Protein AF-A0AAE4DCJ9-F1 (afdb_monomer)

Structure (mmCIF, N/CA/C/O backbone):
data_AF-A0AAE4DCJ9-F1
#
_entry.id   AF-A0AAE4DCJ9-F1
#
loop_
_atom_site.group_PDB
_atom_site.id
_atom_site.type_symbol
_atom_site.label_atom_id
_atom_site.label_alt_id
_atom_site.label_comp_id
_atom_site.label_asym_id
_atom_site.label_entity_id
_atom_site.label_seq_id
_atom_site.pdbx_PDB_ins_code
_atom_site.Cartn_x
_atom_site.Cartn_y
_atom_site.Cartn_z
_atom_site.occupancy
_atom_site.B_iso_or_equiv
_atom_site.auth_seq_id
_atom_site.auth_comp_id
_atom_site.auth_asym_id
_atom_site.auth_atom_id
_atom_site.pdbx_PDB_model_num
ATOM 1 N N . MET A 1 1 ? -27.999 -24.198 56.851 1.00 56.06 1 MET A N 1
ATOM 2 C CA . MET A 1 1 ? -28.286 -22.972 56.066 1.00 56.06 1 MET A CA 1
ATOM 3 C C . MET A 1 1 ? -27.021 -22.149 55.787 1.00 56.06 1 MET A C 1
ATOM 5 O O . MET A 1 1 ? -26.749 -21.874 54.627 1.00 56.06 1 MET A O 1
ATOM 9 N N . PHE A 1 2 ? -26.181 -21.871 56.792 1.00 51.97 2 PHE A N 1
ATOM 10 C CA . PHE A 1 2 ? -24.924 -21.107 56.644 1.00 51.97 2 PHE A CA 1
ATOM 11 C C . PHE A 1 2 ? -23.882 -21.679 55.660 1.00 51.97 2 PHE A C 1
ATOM 13 O O . PHE A 1 2 ? -23.220 -20.914 54.963 1.00 51.97 2 PHE A O 1
ATOM 20 N N . LEU A 1 3 ? -23.748 -23.006 55.553 1.00 53.53 3 LEU A N 1
ATOM 21 C CA . LEU A 1 3 ? -22.760 -23.632 54.659 1.00 53.53 3 LEU A CA 1
ATOM 22 C C . LEU A 1 3 ? -23.093 -23.431 53.166 1.00 53.53 3 LEU A C 1
ATOM 24 O O . LEU A 1 3 ? -22.197 -23.227 52.353 1.00 53.53 3 LEU A O 1
ATOM 28 N N . ARG A 1 4 ? -24.388 -23.423 52.814 1.00 53.00 4 ARG A N 1
ATOM 29 C CA . ARG A 1 4 ? -24.852 -23.210 51.431 1.00 53.00 4 ARG A CA 1
ATOM 30 C C . ARG A 1 4 ? -24.633 -21.770 50.968 1.00 53.00 4 ARG A C 1
ATOM 32 O O . ARG A 1 4 ? -24.245 -21.565 49.828 1.00 53.00 4 ARG A O 1
ATOM 39 N N . ILE A 1 5 ? -24.810 -20.796 51.862 1.00 68.06 5 ILE A N 1
ATOM 40 C CA . ILE A 1 5 ? -24.583 -19.374 51.561 1.00 68.06 5 ILE A CA 1
ATOM 41 C C . ILE A 1 5 ? -23.092 -19.109 51.298 1.00 68.06 5 ILE A C 1
ATOM 43 O O . ILE A 1 5 ? -22.759 -18.424 50.336 1.00 68.06 5 ILE A O 1
ATOM 47 N N . LYS A 1 6 ? -22.186 -19.713 52.085 1.00 56.69 6 LYS A N 1
ATOM 48 C CA . LYS A 1 6 ? -20.735 -19.587 51.861 1.00 56.69 6 LYS A CA 1
ATOM 49 C C . LYS A 1 6 ? -20.291 -20.191 50.527 1.00 56.69 6 LYS A C 1
ATOM 51 O O . LYS A 1 6 ? -19.570 -19.530 49.793 1.00 56.69 6 LYS A O 1
ATOM 56 N N . LEU A 1 7 ? -20.766 -21.391 50.184 1.00 58.94 7 LEU A N 1
ATOM 57 C CA . LEU A 1 7 ? -20.439 -22.035 48.904 1.00 58.94 7 LEU A CA 1
ATOM 58 C C . LEU A 1 7 ? -20.948 -21.236 47.696 1.00 58.94 7 LEU A C 1
ATOM 60 O O . LEU A 1 7 ? -20.250 -21.140 46.690 1.00 58.94 7 LEU A O 1
ATOM 64 N N . MET A 1 8 ? -22.129 -20.620 47.805 1.00 62.12 8 MET A N 1
ATOM 65 C CA . MET A 1 8 ? -22.698 -19.810 46.726 1.00 62.12 8 MET A CA 1
ATOM 66 C C . MET A 1 8 ? -21.921 -18.501 46.514 1.00 62.12 8 MET A C 1
ATOM 68 O O . MET A 1 8 ? -21.636 -18.134 45.379 1.00 62.12 8 MET A O 1
ATOM 72 N N . LEU A 1 9 ? -21.499 -17.840 47.598 1.00 55.59 9 LEU A N 1
ATOM 73 C CA . LEU A 1 9 ? -20.637 -16.653 47.533 1.00 55.59 9 LEU A CA 1
ATOM 74 C C . LEU A 1 9 ? -19.251 -16.973 46.959 1.00 55.59 9 LEU A C 1
ATOM 76 O O . LEU A 1 9 ? -18.748 -16.217 46.132 1.00 55.59 9 LEU A O 1
ATOM 80 N N . SER A 1 10 ? -18.654 -18.109 47.329 1.00 59.69 10 SER A N 1
ATOM 81 C CA . SER A 1 10 ? -17.375 -18.554 46.760 1.00 59.69 10 SER A CA 1
ATOM 82 C C . SER A 1 10 ? -17.474 -18.855 45.262 1.00 59.69 10 SER A C 1
ATOM 84 O O . SER A 1 10 ? -16.567 -18.499 44.516 1.00 59.69 10 SER A O 1
ATOM 86 N N . ALA A 1 11 ? -18.581 -19.453 44.808 1.00 58.47 11 ALA A N 1
ATOM 87 C CA . ALA A 1 11 ? -18.817 -19.726 43.392 1.00 58.47 11 ALA A CA 1
ATOM 88 C C . ALA A 1 11 ? -19.006 -18.439 42.571 1.00 58.47 11 ALA A C 1
ATOM 90 O O . ALA A 1 11 ? -18.468 -18.342 41.475 1.00 58.47 11 ALA A O 1
ATOM 91 N N . ILE A 1 12 ? -19.701 -17.433 43.117 1.00 64.25 12 ILE A N 1
ATOM 92 C CA . ILE A 1 12 ? -19.875 -16.120 42.473 1.00 64.25 12 ILE A CA 1
ATOM 93 C C . ILE A 1 12 ? -18.534 -15.383 42.363 1.00 64.25 12 ILE A C 1
ATOM 95 O O . ILE A 1 12 ? -18.230 -14.823 41.314 1.00 64.25 12 ILE A O 1
ATOM 99 N N . VAL A 1 13 ? -17.700 -15.424 43.407 1.00 58.75 13 VAL A N 1
ATOM 100 C CA . VAL A 1 13 ? -16.357 -14.821 43.378 1.00 58.75 13 VAL A CA 1
ATOM 101 C C . VAL A 1 13 ? -15.450 -15.532 42.369 1.00 58.75 13 VAL A C 1
ATOM 103 O O . VAL A 1 13 ? -14.744 -14.859 41.625 1.00 58.75 13 VAL A O 1
ATOM 106 N N . LEU A 1 14 ? -15.505 -16.865 42.273 1.00 52.38 14 LEU A N 1
ATOM 107 C CA . LEU A 1 14 ? -14.769 -17.607 41.243 1.00 52.38 14 LEU A CA 1
ATOM 108 C C . LEU A 1 14 ? -15.252 -17.274 39.826 1.00 52.38 14 LEU A C 1
ATOM 110 O O . LEU A 1 14 ? -14.411 -17.088 38.956 1.00 52.38 14 LEU A O 1
ATOM 114 N N . PHE A 1 15 ? -16.565 -17.128 39.608 1.00 51.25 15 PHE A N 1
ATOM 115 C CA . PHE A 1 15 ? -17.135 -16.748 38.308 1.00 51.25 15 PHE A CA 1
ATOM 116 C C . PHE A 1 15 ? -16.761 -15.315 37.892 1.00 51.25 15 PHE A C 1
ATOM 118 O O . PHE A 1 15 ? -16.465 -15.055 36.726 1.00 51.25 15 PHE A O 1
ATOM 125 N N . LEU A 1 16 ? -16.735 -14.384 38.853 1.00 49.62 16 LEU A N 1
ATOM 126 C CA . LEU A 1 16 ? -16.305 -12.999 38.636 1.00 49.62 16 LEU A CA 1
ATOM 127 C C . LEU A 1 16 ? -14.795 -12.898 38.374 1.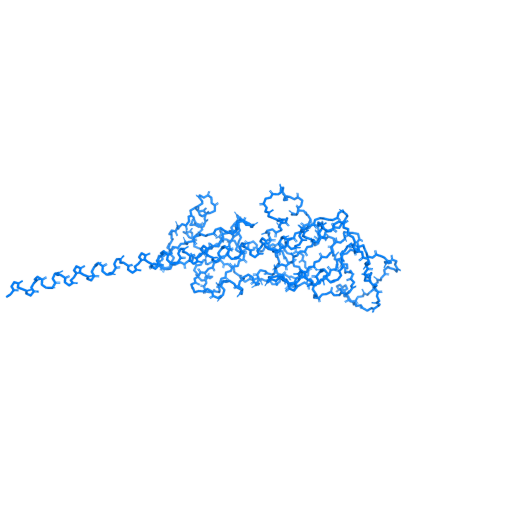00 49.62 16 LEU A C 1
ATOM 129 O O . LEU A 1 16 ? -14.366 -12.052 37.595 1.00 49.62 16 LEU A O 1
ATOM 133 N N . LEU A 1 17 ? -13.988 -13.772 38.982 1.00 46.41 17 LEU A N 1
ATOM 134 C CA . LEU A 1 17 ? -12.544 -13.828 38.742 1.00 46.41 17 LEU A CA 1
ATOM 135 C C . LEU A 1 17 ? -12.198 -14.522 37.417 1.00 46.41 17 LEU A C 1
ATOM 137 O O . LEU A 1 17 ? -11.278 -14.074 36.739 1.00 46.41 17 LEU A O 1
ATOM 141 N N . SER A 1 18 ? -12.946 -15.547 36.993 1.00 46.53 18 SER A N 1
ATOM 142 C CA . SER A 1 18 ? -12.744 -16.190 35.686 1.00 46.53 18 SER A CA 1
ATOM 143 C C . SER A 1 18 ? -13.170 -15.300 34.513 1.00 46.53 18 SER A C 1
ATOM 145 O O . SER A 1 18 ? -12.492 -15.291 33.490 1.00 46.53 18 SER A O 1
ATOM 147 N N . GLY A 1 19 ? -14.214 -14.475 34.677 1.00 39.53 19 GLY A N 1
ATOM 148 C CA . GLY A 1 19 ? -14.641 -13.511 33.651 1.00 39.53 19 GLY A CA 1
ATOM 149 C C . GLY A 1 19 ? -13.663 -12.346 33.414 1.00 39.53 19 GLY A C 1
ATOM 150 O O . GLY A 1 19 ? -13.691 -11.725 32.355 1.00 39.53 19 GLY A O 1
ATOM 151 N N . CYS A 1 20 ? -12.765 -12.059 34.364 1.00 42.16 20 CYS A N 1
ATOM 152 C CA . CYS A 1 20 ? -11.765 -10.988 34.246 1.00 42.16 20 CYS A CA 1
ATOM 153 C C . CYS A 1 20 ? -10.442 -11.426 33.587 1.00 42.16 20 CYS A C 1
ATOM 155 O O . CYS A 1 20 ? -9.674 -10.572 33.143 1.00 42.16 20 CYS A O 1
ATOM 157 N N . VAL A 1 21 ? -10.159 -12.732 33.512 1.00 40.34 21 VAL A N 1
ATOM 158 C CA . VAL A 1 21 ? -8.885 -13.264 32.980 1.00 40.34 21 VAL A CA 1
ATOM 159 C C . VAL A 1 21 ? -8.970 -13.586 31.478 1.00 40.34 21 VAL A C 1
ATOM 161 O O . VAL A 1 21 ? -7.977 -13.475 30.755 1.00 40.34 21 VAL A O 1
ATOM 164 N N . GLU A 1 22 ? -10.159 -13.911 30.962 1.00 36.78 22 GLU A N 1
ATOM 165 C CA . GLU A 1 22 ? -10.351 -14.159 29.524 1.00 36.78 22 GLU A CA 1
ATOM 166 C C . GLU A 1 22 ? -10.276 -12.874 28.685 1.00 36.78 22 GLU A C 1
ATOM 168 O O . GLU A 1 22 ? -9.718 -12.886 27.588 1.00 36.78 22 GLU A O 1
ATOM 173 N N . SER A 1 23 ? -10.748 -11.731 29.192 1.00 45.00 23 SER A N 1
ATOM 174 C CA . SER A 1 23 ? -10.737 -10.484 28.413 1.00 45.00 23 SER A CA 1
ATOM 175 C C . SER A 1 23 ? -9.321 -9.940 28.206 1.00 45.00 23 SER A C 1
ATOM 177 O O . SER A 1 23 ? -8.943 -9.590 27.090 1.00 45.00 23 SER A O 1
ATOM 179 N N . THR A 1 24 ? -8.493 -9.930 29.250 1.00 46.00 24 THR A N 1
ATOM 180 C CA . THR A 1 24 ? -7.117 -9.410 29.191 1.00 46.00 24 THR A CA 1
ATOM 181 C C . THR A 1 24 ? -6.222 -10.233 28.266 1.00 46.00 24 THR A C 1
ATOM 183 O O . THR A 1 24 ? -5.514 -9.654 27.443 1.00 46.00 24 THR A O 1
ATOM 186 N N . SER A 1 25 ? -6.313 -11.565 28.319 1.00 52.00 25 SER A N 1
ATOM 187 C CA . SER A 1 25 ? -5.539 -12.451 27.436 1.00 52.00 25 SER A CA 1
ATOM 188 C C . SER A 1 25 ? -5.958 -12.336 25.965 1.00 52.00 25 SER A C 1
ATOM 190 O O . SER A 1 25 ? -5.099 -12.288 25.081 1.00 52.00 25 SER A O 1
ATOM 192 N N . THR A 1 26 ? -7.259 -12.197 25.690 1.00 58.81 26 THR A N 1
ATOM 193 C CA . THR A 1 26 ? -7.769 -12.019 24.321 1.00 58.81 26 THR A CA 1
ATOM 194 C C . THR A 1 26 ? -7.330 -10.671 23.738 1.00 58.81 26 THR A C 1
ATOM 196 O O . THR A 1 26 ? -6.781 -10.631 22.638 1.00 58.81 26 THR A O 1
ATOM 199 N N . PHE A 1 27 ? -7.429 -9.575 24.497 1.00 57.19 27 PHE A N 1
ATOM 200 C CA . PHE A 1 27 ? -6.992 -8.248 24.038 1.00 57.19 27 PHE A CA 1
ATOM 201 C C . PHE A 1 27 ? -5.474 -8.127 23.835 1.00 57.19 27 PHE A C 1
ATOM 203 O O . PHE A 1 27 ? -5.016 -7.429 22.918 1.00 57.19 27 PHE A O 1
ATOM 210 N N . GLU A 1 28 ? -4.670 -8.777 24.680 1.00 63.19 28 GLU A N 1
ATOM 211 C CA . GLU A 1 28 ? -3.222 -8.869 24.470 1.00 63.19 28 GLU A CA 1
ATOM 212 C C . GLU A 1 28 ? -2.900 -9.665 23.205 1.00 63.19 28 GLU A C 1
ATOM 214 O O . GLU A 1 28 ? -2.050 -9.238 22.417 1.00 63.19 28 GLU A O 1
ATOM 219 N N . SER A 1 29 ? -3.632 -10.755 22.958 1.00 70.06 29 SER A N 1
ATOM 220 C CA . SER A 1 29 ? -3.482 -11.558 21.744 1.00 70.06 29 SER A CA 1
ATOM 221 C C . SER A 1 29 ? -3.835 -10.769 20.475 1.00 70.06 29 SER A C 1
ATOM 223 O O . SER A 1 29 ? -3.067 -10.793 19.516 1.00 70.06 29 SER A O 1
ATOM 225 N N . GLU A 1 30 ? -4.908 -9.971 20.485 1.00 72.56 30 GLU A N 1
ATOM 226 C CA . GLU A 1 30 ? -5.308 -9.119 19.355 1.00 72.56 30 GLU A CA 1
ATOM 227 C C . GLU A 1 30 ? -4.301 -7.992 19.104 1.00 72.56 30 GLU A C 1
ATOM 229 O O . GLU A 1 30 ? -3.882 -7.746 17.970 1.00 72.56 30 GLU A O 1
ATOM 234 N N . THR A 1 31 ? -3.833 -7.348 20.180 1.00 77.19 31 THR A N 1
ATOM 235 C CA . THR A 1 31 ? -2.780 -6.326 20.099 1.00 77.19 31 THR A CA 1
ATOM 236 C C . THR A 1 31 ? -1.472 -6.922 19.559 1.00 77.19 31 THR A C 1
ATOM 238 O O . THR A 1 31 ? -0.725 -6.240 18.854 1.00 77.19 31 THR A O 1
ATOM 241 N N . SER A 1 32 ? -1.173 -8.181 19.883 1.00 82.06 32 SER A N 1
ATOM 242 C CA . SER A 1 32 ? -0.027 -8.912 19.337 1.00 82.06 32 SER A CA 1
ATOM 243 C C . SER A 1 32 ? -0.223 -9.239 17.852 1.00 82.06 32 SER A C 1
ATOM 245 O O . SER A 1 32 ? 0.665 -8.974 17.041 1.00 82.06 32 SER A O 1
ATOM 247 N N . ALA A 1 33 ? -1.413 -9.708 17.469 1.00 88.19 33 ALA A N 1
ATOM 248 C CA . ALA A 1 33 ? -1.740 -10.105 16.102 1.00 88.19 33 ALA A CA 1
ATOM 249 C C . ALA A 1 33 ? -1.640 -8.941 15.103 1.00 88.19 33 ALA A C 1
ATOM 251 O O . ALA A 1 33 ? -1.017 -9.086 14.049 1.00 88.19 33 ALA A O 1
ATOM 252 N N . ILE A 1 34 ? -2.183 -7.761 15.435 1.00 94.00 34 ILE A N 1
ATOM 253 C CA . ILE A 1 34 ? -2.077 -6.591 14.547 1.00 94.00 34 ILE A CA 1
ATOM 254 C C . ILE A 1 34 ? -0.623 -6.122 14.393 1.00 94.00 34 ILE A C 1
ATOM 256 O O . ILE A 1 34 ? -0.194 -5.790 13.287 1.00 94.00 34 ILE A O 1
ATOM 260 N N . LYS A 1 35 ? 0.170 -6.147 15.473 1.00 93.31 35 LYS A N 1
ATOM 261 C CA . LYS A 1 35 ? 1.598 -5.796 15.420 1.00 93.31 35 LYS A CA 1
ATOM 262 C C . LYS A 1 35 ? 2.382 -6.779 14.561 1.00 93.31 35 LYS A C 1
ATOM 264 O O . LYS A 1 35 ? 3.227 -6.347 13.781 1.00 93.31 35 LYS A O 1
ATOM 269 N N . GLN A 1 36 ? 2.099 -8.074 14.687 1.00 93.88 36 GLN A N 1
ATOM 270 C CA . GLN A 1 36 ? 2.718 -9.101 13.860 1.00 93.88 36 GLN A CA 1
ATOM 271 C C . GLN A 1 36 ? 2.376 -8.891 12.381 1.00 93.88 36 GLN A C 1
ATOM 273 O O . GLN A 1 36 ? 3.277 -8.877 11.548 1.00 93.88 36 GLN A O 1
ATOM 278 N N . MET A 1 37 ? 1.106 -8.642 12.051 1.00 95.25 37 MET A N 1
ATOM 279 C CA . MET A 1 37 ? 0.699 -8.381 10.670 1.00 95.25 37 MET A CA 1
ATOM 280 C C . MET A 1 37 ? 1.369 -7.120 10.104 1.00 95.25 37 MET A C 1
ATOM 282 O O . MET A 1 37 ? 1.903 -7.155 8.996 1.00 95.25 37 MET A O 1
ATOM 286 N N . ALA A 1 38 ? 1.402 -6.021 10.865 1.00 96.00 38 ALA A N 1
ATOM 287 C CA . ALA A 1 38 ? 2.102 -4.802 10.457 1.00 96.00 38 ALA A CA 1
ATOM 288 C C . ALA A 1 38 ? 3.601 -5.059 10.235 1.00 96.00 38 ALA A C 1
ATOM 290 O O . ALA A 1 38 ? 4.162 -4.597 9.241 1.00 96.00 38 ALA A O 1
ATOM 291 N N . TYR A 1 39 ? 4.235 -5.843 11.114 1.00 95.00 39 TYR A N 1
ATOM 292 C CA . TYR A 1 39 ? 5.627 -6.258 10.966 1.00 95.00 39 TYR A CA 1
ATOM 293 C C . TYR A 1 39 ? 5.852 -7.089 9.699 1.00 95.00 39 TYR A C 1
ATOM 295 O O . TYR A 1 39 ? 6.798 -6.818 8.967 1.00 95.00 39 TYR A O 1
ATOM 303 N N . GLU A 1 40 ? 4.995 -8.068 9.407 1.00 94.62 40 GLU A N 1
ATOM 304 C CA . GLU A 1 40 ? 5.112 -8.921 8.220 1.00 94.62 40 GLU A CA 1
ATOM 305 C C . GLU A 1 40 ? 4.961 -8.121 6.921 1.00 94.62 40 GLU A C 1
ATOM 307 O O . GLU A 1 40 ? 5.775 -8.277 6.004 1.00 94.62 40 GLU A O 1
ATOM 312 N N . ILE 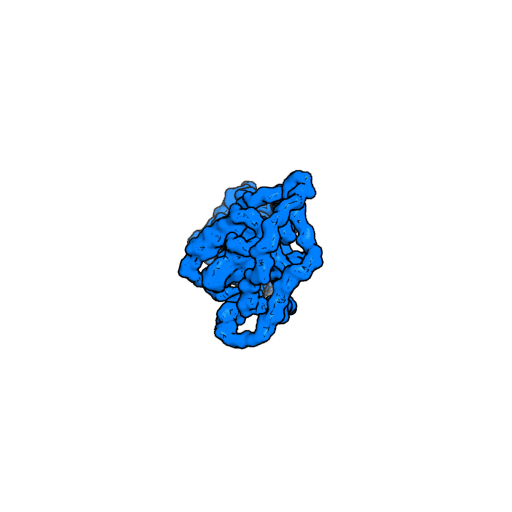A 1 41 ? 3.967 -7.226 6.863 1.00 94.75 41 ILE A N 1
ATOM 313 C CA . ILE A 1 41 ? 3.763 -6.308 5.735 1.00 94.75 41 ILE A CA 1
ATOM 314 C C . ILE A 1 41 ? 4.994 -5.413 5.564 1.00 94.75 41 ILE A C 1
ATOM 316 O O . ILE A 1 41 ? 5.555 -5.325 4.470 1.00 94.75 41 ILE A O 1
ATOM 320 N N . ASN A 1 42 ? 5.447 -4.786 6.653 1.00 94.50 42 ASN A N 1
ATOM 321 C CA . ASN A 1 42 ? 6.619 -3.920 6.653 1.00 94.50 42 ASN A CA 1
ATOM 322 C C . ASN A 1 42 ? 7.878 -4.661 6.193 1.00 94.50 42 ASN A C 1
ATOM 324 O O . ASN A 1 42 ? 8.620 -4.173 5.344 1.00 94.50 42 ASN A O 1
ATOM 328 N N . TYR A 1 43 ? 8.098 -5.865 6.721 1.00 93.44 43 TYR A N 1
ATOM 329 C CA . TYR A 1 43 ? 9.212 -6.716 6.342 1.00 93.44 43 TYR A CA 1
ATOM 330 C C . TYR A 1 43 ? 9.178 -7.019 4.845 1.00 93.44 43 TYR A C 1
ATOM 332 O O . TYR A 1 43 ? 10.217 -6.905 4.202 1.00 93.44 43 TYR A O 1
ATOM 340 N N . GLN A 1 44 ? 8.014 -7.341 4.261 1.00 93.06 44 GLN A N 1
ATOM 341 C CA . GLN A 1 44 ? 7.945 -7.540 2.813 1.00 93.06 44 GLN A CA 1
ATOM 342 C C . GLN A 1 44 ? 8.326 -6.278 2.044 1.00 93.06 44 GLN A C 1
ATOM 344 O O . GLN A 1 44 ? 9.167 -6.384 1.159 1.00 93.06 44 GLN A O 1
ATOM 349 N N . PHE A 1 45 ? 7.805 -5.098 2.395 1.00 93.12 45 PHE A N 1
ATOM 350 C CA . PHE A 1 45 ? 8.205 -3.862 1.712 1.00 93.12 45 PHE A CA 1
ATOM 351 C C . PHE A 1 45 ? 9.718 -3.616 1.803 1.00 93.12 45 PHE A C 1
ATOM 353 O O . PHE A 1 45 ? 10.355 -3.376 0.781 1.00 93.12 45 PHE A O 1
ATOM 360 N N . VAL A 1 46 ? 10.325 -3.791 2.981 1.00 91.50 46 VAL A N 1
ATOM 361 C CA . VAL A 1 46 ? 11.787 -3.690 3.151 1.00 91.50 46 VAL A CA 1
ATOM 362 C C . VAL A 1 46 ? 12.541 -4.711 2.287 1.00 91.50 46 VAL A C 1
ATOM 364 O O . VAL A 1 46 ? 13.623 -4.423 1.780 1.00 91.50 46 VAL A O 1
ATOM 367 N N . GLN A 1 47 ? 12.014 -5.926 2.117 1.00 91.44 47 GLN A N 1
ATOM 368 C CA . GLN A 1 47 ? 12.638 -6.917 1.238 1.00 91.44 47 GLN A CA 1
ATOM 369 C C . GLN A 1 47 ? 12.494 -6.544 -0.242 1.00 91.44 47 GLN A C 1
ATOM 371 O O . GLN A 1 47 ? 13.464 -6.680 -0.984 1.00 91.44 47 GLN A O 1
ATOM 376 N N . GLU A 1 48 ? 11.328 -6.059 -0.679 1.00 90.50 48 GLU A N 1
ATOM 377 C CA . GLU A 1 48 ? 11.117 -5.633 -2.068 1.00 90.50 48 GLU A CA 1
ATOM 378 C C . GLU A 1 48 ? 12.014 -4.441 -2.440 1.00 90.50 48 GLU A C 1
ATOM 380 O O . GLU A 1 48 ? 12.656 -4.459 -3.491 1.00 90.50 48 GLU A O 1
ATOM 385 N N . SER A 1 49 ? 12.145 -3.443 -1.560 1.00 89.25 49 SER A N 1
ATOM 386 C CA . SER A 1 49 ? 13.020 -2.287 -1.797 1.00 89.25 49 SER A CA 1
ATOM 387 C C . SER A 1 49 ? 14.500 -2.682 -1.858 1.00 89.25 49 SER A C 1
ATOM 389 O O . SER A 1 49 ? 15.214 -2.257 -2.766 1.00 89.25 49 SER A O 1
ATOM 391 N N . LYS A 1 50 ? 14.971 -3.537 -0.936 1.00 88.62 50 LYS A N 1
ATOM 392 C CA . LYS A 1 50 ? 16.353 -4.048 -0.926 1.00 88.62 50 LYS A CA 1
ATOM 393 C C . LYS A 1 50 ? 16.668 -4.862 -2.173 1.00 88.62 50 LYS A C 1
ATOM 395 O O . LYS A 1 50 ? 17.744 -4.717 -2.746 1.00 88.62 50 LYS A O 1
ATOM 400 N N . ARG A 1 51 ? 15.728 -5.706 -2.606 1.00 86.06 51 ARG A N 1
ATOM 401 C CA . ARG A 1 51 ? 15.838 -6.470 -3.854 1.00 86.06 51 ARG A CA 1
ATOM 402 C C . ARG A 1 51 ? 15.982 -5.545 -5.056 1.00 86.06 51 ARG A C 1
ATOM 404 O O . ARG A 1 51 ? 16.888 -5.757 -5.856 1.00 86.06 51 ARG A O 1
ATOM 411 N N . LEU A 1 52 ? 15.150 -4.508 -5.145 1.00 85.50 52 LEU A N 1
ATOM 412 C CA . LEU A 1 52 ? 15.232 -3.529 -6.225 1.00 85.50 52 LEU A CA 1
ATOM 413 C C . LEU A 1 52 ? 16.572 -2.774 -6.215 1.00 85.50 52 LEU A C 1
ATOM 415 O O . LEU A 1 52 ? 17.221 -2.694 -7.250 1.00 85.50 52 LEU A O 1
ATOM 419 N N . LYS A 1 53 ? 17.030 -2.295 -5.050 1.00 83.19 53 LYS A N 1
ATOM 420 C CA . LYS A 1 53 ? 18.338 -1.624 -4.904 1.00 83.19 53 LYS A CA 1
ATOM 421 C C . LYS A 1 53 ? 19.522 -2.511 -5.286 1.00 83.19 53 LYS A C 1
ATOM 423 O O . LYS A 1 53 ? 20.471 -2.047 -5.902 1.00 83.19 53 LYS A O 1
ATOM 428 N N . SER A 1 54 ? 19.444 -3.812 -5.013 1.00 81.12 54 SER A N 1
ATOM 429 C CA . SER A 1 54 ? 20.521 -4.737 -5.387 1.00 81.12 54 SER A CA 1
ATOM 430 C C . SER A 1 54 ? 20.762 -4.846 -6.901 1.00 81.12 54 SER A C 1
ATOM 432 O O . SER A 1 54 ? 21.803 -5.361 -7.304 1.00 81.12 54 SER A O 1
ATOM 434 N N . LEU A 1 55 ? 19.824 -4.370 -7.735 1.00 74.06 55 LEU A N 1
ATOM 435 C CA . LEU A 1 55 ? 20.005 -4.274 -9.186 1.00 74.06 55 LEU A CA 1
ATOM 436 C C . LEU A 1 55 ? 20.897 -3.097 -9.599 1.00 74.06 55 LEU A C 1
ATOM 438 O O . LEU A 1 55 ? 21.499 -3.156 -10.664 1.00 74.06 55 LEU A O 1
ATOM 442 N N . THR A 1 56 ? 21.001 -2.050 -8.777 1.00 70.56 56 THR A N 1
ATOM 443 C CA . THR A 1 56 ? 21.847 -0.882 -9.063 1.00 70.56 56 THR A CA 1
ATOM 444 C C . THR A 1 56 ? 23.222 -0.976 -8.417 1.00 70.56 56 THR A C 1
ATOM 446 O O . THR A 1 56 ? 24.187 -0.474 -8.977 1.00 70.56 56 THR A O 1
ATOM 449 N N . ASP A 1 57 ? 23.335 -1.669 -7.281 1.00 61.81 57 ASP A N 1
ATOM 450 C CA . ASP A 1 57 ? 24.589 -1.767 -6.514 1.00 61.81 57 ASP A CA 1
ATOM 451 C C . ASP A 1 57 ? 25.617 -2.740 -7.135 1.00 61.81 57 ASP A C 1
ATOM 453 O O . ASP A 1 57 ? 26.780 -2.785 -6.731 1.00 61.81 57 ASP A O 1
ATOM 457 N N . LYS A 1 58 ? 25.217 -3.547 -8.127 1.00 56.88 58 LYS A N 1
ATOM 458 C CA . LYS A 1 58 ? 26.117 -4.452 -8.858 1.00 56.88 58 LYS A CA 1
ATOM 459 C C . LYS A 1 58 ? 26.827 -3.713 -9.992 1.00 56.88 58 LYS A C 1
ATOM 461 O O . LYS A 1 58 ? 26.541 -3.905 -11.166 1.00 56.88 58 LYS A O 1
ATOM 466 N N . GLU A 1 59 ? 27.806 -2.899 -9.627 1.00 45.44 59 GLU A N 1
ATOM 467 C CA . GLU A 1 59 ? 28.576 -2.042 -10.539 1.00 45.44 59 GLU A CA 1
ATOM 468 C C . GLU A 1 59 ? 29.521 -2.769 -11.520 1.00 45.44 59 GLU A C 1
ATOM 470 O O . GLU A 1 59 ? 30.307 -2.120 -12.203 1.00 45.44 59 GLU A O 1
ATOM 475 N N . ASN A 1 60 ? 29.509 -4.101 -11.633 1.00 45.06 60 ASN A N 1
ATOM 476 C CA . ASN A 1 60 ? 30.474 -4.782 -12.497 1.00 45.06 60 ASN A CA 1
ATOM 477 C C . ASN A 1 60 ? 30.032 -6.174 -12.973 1.00 45.06 60 ASN A C 1
ATOM 479 O O . ASN A 1 60 ? 29.769 -7.050 -12.151 1.00 45.06 60 ASN A O 1
ATOM 483 N N . ARG A 1 61 ? 30.180 -6.382 -14.297 1.00 46.66 61 ARG A N 1
ATOM 484 C CA . ARG A 1 61 ? 30.166 -7.648 -15.077 1.00 46.66 61 ARG A CA 1
ATOM 485 C C . ARG A 1 61 ? 28.784 -8.158 -15.489 1.00 46.66 61 ARG A C 1
ATOM 487 O O . ARG A 1 61 ? 27.832 -8.050 -14.742 1.00 46.66 61 ARG A O 1
ATOM 494 N N . SER A 1 62 ? 28.599 -8.838 -16.615 1.00 40.72 62 SER A N 1
ATOM 495 C CA . SER A 1 62 ? 29.371 -9.125 -17.836 1.00 40.72 62 SER A CA 1
ATOM 496 C C . SER A 1 62 ? 28.395 -9.858 -18.769 1.00 40.72 62 SER A C 1
ATOM 498 O O . SER A 1 62 ? 27.457 -10.488 -18.284 1.00 40.72 62 SER A O 1
ATOM 500 N N . SER A 1 63 ? 28.630 -9.798 -20.084 1.00 42.03 63 SER A N 1
ATOM 501 C CA . SER A 1 63 ? 27.823 -10.444 -21.136 1.00 42.03 63 SER A CA 1
ATOM 502 C C . SER A 1 63 ? 26.330 -10.109 -21.064 1.00 42.03 63 SER A C 1
ATOM 504 O O . SER A 1 63 ? 25.490 -10.962 -20.780 1.00 42.03 63 SER A O 1
ATOM 506 N N . VAL A 1 64 ? 26.010 -8.844 -21.341 1.00 41.06 64 VAL A N 1
ATOM 507 C CA . VAL A 1 64 ? 24.636 -8.389 -21.571 1.00 41.06 64 VAL A CA 1
ATOM 508 C C . VAL A 1 64 ? 24.071 -9.212 -22.729 1.00 41.06 64 VAL A C 1
ATOM 510 O O . VAL A 1 64 ? 24.463 -9.018 -23.881 1.00 41.06 64 VAL A O 1
ATOM 513 N N . ARG A 1 65 ? 23.145 -10.138 -22.446 1.00 36.91 65 ARG A N 1
ATOM 514 C CA . ARG A 1 65 ? 22.159 -10.512 -23.461 1.00 36.91 65 ARG A CA 1
ATOM 515 C C . ARG A 1 65 ? 21.415 -9.225 -23.776 1.00 36.91 65 ARG A C 1
ATOM 517 O O . ARG A 1 65 ? 20.615 -8.755 -22.972 1.00 36.91 65 ARG A O 1
ATOM 524 N N . LYS A 1 66 ? 21.762 -8.614 -24.907 1.00 39.88 66 LYS A N 1
ATOM 525 C CA . LYS A 1 66 ? 20.966 -7.536 -25.475 1.00 39.88 66 LYS A CA 1
ATOM 526 C C . LYS A 1 66 ? 19.592 -8.142 -25.739 1.00 39.88 66 LYS A C 1
ATOM 528 O O . LYS A 1 66 ? 19.497 -9.185 -26.385 1.00 39.88 66 LYS A O 1
ATOM 533 N N . TYR A 1 67 ? 18.549 -7.527 -25.203 1.00 39.38 67 TYR A N 1
ATOM 534 C CA . TYR A 1 67 ? 17.216 -7.782 -25.714 1.00 39.38 67 TYR A CA 1
ATOM 535 C C . TYR A 1 67 ? 17.180 -7.155 -27.095 1.00 39.38 67 TYR A C 1
ATOM 537 O O . TYR A 1 67 ? 17.194 -5.931 -27.237 1.00 39.38 67 TYR A O 1
ATOM 545 N N . PHE A 1 68 ? 17.266 -8.006 -28.107 1.00 34.78 68 PHE A N 1
ATOM 546 C CA . PHE A 1 68 ? 17.030 -7.594 -29.472 1.00 34.78 68 PHE A CA 1
ATOM 547 C C . PHE A 1 68 ? 15.526 -7.399 -29.609 1.00 34.78 68 PHE A C 1
ATOM 549 O O . PHE A 1 68 ? 14.738 -8.256 -29.203 1.00 34.78 68 PHE A O 1
ATOM 556 N N . VAL A 1 69 ? 15.140 -6.236 -30.127 1.00 34.12 69 VAL A N 1
ATOM 557 C CA . VAL A 1 69 ? 13.781 -6.009 -30.609 1.00 34.12 69 VAL A CA 1
ATOM 558 C C . VAL A 1 69 ? 13.669 -6.812 -31.899 1.00 34.12 69 VAL A C 1
ATOM 560 O O . VAL A 1 69 ? 13.812 -6.265 -32.985 1.00 34.12 69 VAL A O 1
ATOM 563 N N . ASP A 1 70 ? 13.519 -8.126 -31.764 1.00 32.75 70 ASP A N 1
ATOM 564 C CA . ASP A 1 70 ? 13.038 -8.942 -32.863 1.00 32.75 70 ASP A CA 1
ATOM 565 C C . ASP A 1 70 ? 11.524 -8.772 -32.916 1.00 32.75 70 ASP A C 1
ATOM 567 O O . ASP A 1 70 ? 10.827 -8.788 -31.896 1.00 32.75 70 ASP A O 1
ATOM 571 N N . ASP A 1 71 ? 11.079 -8.492 -34.133 1.00 33.19 71 ASP A N 1
ATOM 572 C CA . ASP A 1 71 ? 9.761 -8.023 -34.503 1.00 33.19 71 ASP A CA 1
ATOM 573 C C . ASP A 1 71 ? 8.609 -8.763 -33.817 1.00 33.19 71 ASP A C 1
ATOM 575 O O . ASP A 1 71 ? 8.644 -9.974 -33.607 1.00 33.19 71 ASP A O 1
ATOM 579 N N . VAL A 1 72 ? 7.533 -7.989 -33.628 1.00 29.20 72 VAL A N 1
ATOM 580 C CA . VAL A 1 72 ? 6.197 -8.339 -33.118 1.00 29.20 72 VAL A CA 1
ATOM 581 C C . VAL A 1 72 ? 6.027 -7.957 -31.647 1.00 29.20 72 VAL A C 1
ATOM 583 O O . VAL A 1 72 ? 6.493 -8.650 -30.762 1.00 29.20 72 VAL A O 1
ATOM 586 N N . PHE A 1 73 ? 5.352 -6.829 -31.387 1.00 31.98 73 PHE A N 1
ATOM 587 C CA . PHE A 1 73 ? 4.108 -6.751 -30.599 1.00 31.98 73 PHE A CA 1
ATOM 588 C C . PHE A 1 73 ? 3.585 -5.299 -30.542 1.00 31.98 73 PHE A C 1
ATOM 590 O O . PHE A 1 73 ? 4.325 -4.335 -30.355 1.00 31.98 73 PHE A O 1
ATOM 597 N N . SER A 1 74 ? 2.276 -5.172 -30.751 1.00 27.97 74 SER A N 1
ATOM 598 C CA . SER A 1 74 ? 1.484 -3.954 -30.974 1.00 27.97 74 SER A CA 1
ATOM 599 C C . SER A 1 74 ? 0.904 -3.389 -29.676 1.00 27.97 74 SER A C 1
ATOM 601 O O . SER A 1 74 ? 0.564 -4.199 -28.830 1.00 27.97 74 SER A O 1
ATOM 603 N N . TYR A 1 75 ? 0.648 -2.070 -29.580 1.00 36.69 75 TYR A N 1
ATOM 604 C CA . TYR A 1 75 ? -0.598 -1.536 -28.988 1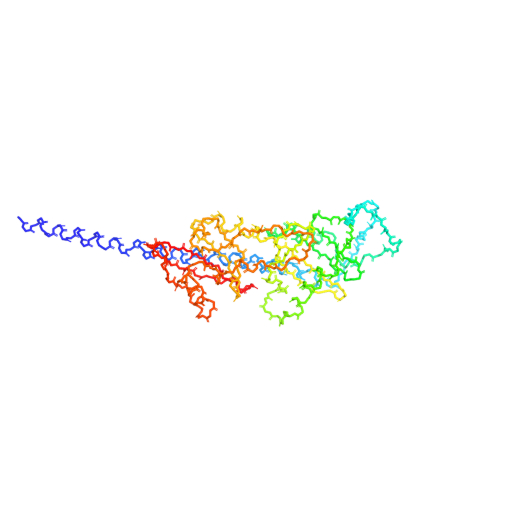.00 36.69 75 TYR A CA 1
ATOM 605 C C . TYR A 1 75 ? -1.008 -0.190 -29.613 1.00 36.69 75 TYR A C 1
ATOM 607 O O . TYR A 1 75 ? -0.177 0.627 -30.009 1.00 36.69 75 TYR A O 1
ATOM 615 N N . PHE A 1 76 ? -2.326 -0.045 -29.748 1.00 29.67 76 PHE A N 1
ATOM 616 C CA . PHE A 1 76 ? -3.076 0.909 -30.564 1.00 29.67 76 PHE A CA 1
ATOM 617 C C . PHE A 1 76 ? -3.089 2.340 -30.006 1.00 29.67 76 PHE A C 1
ATOM 619 O O . PHE A 1 76 ? -3.039 2.543 -28.794 1.00 29.67 76 PHE A O 1
ATOM 626 N N . ASN A 1 77 ? -3.249 3.333 -30.890 1.00 34.53 77 ASN A N 1
ATOM 627 C CA . ASN A 1 77 ? -3.725 4.658 -30.481 1.00 34.53 77 ASN A CA 1
ATOM 628 C C . ASN A 1 77 ? -5.263 4.649 -30.305 1.00 34.53 77 ASN A C 1
ATOM 630 O O . ASN A 1 77 ? -5.930 3.694 -30.703 1.00 34.53 77 ASN A O 1
ATOM 634 N N . LEU A 1 78 ? -5.840 5.723 -29.750 1.00 34.66 78 LEU A N 1
ATOM 635 C CA . LEU A 1 78 ? -7.290 5.868 -29.502 1.00 34.66 78 LEU A CA 1
ATOM 636 C C . LEU A 1 78 ? -8.190 5.742 -30.759 1.00 34.66 78 LEU A C 1
ATOM 638 O O . LEU A 1 78 ? -9.402 5.633 -30.612 1.00 34.66 78 LEU A O 1
ATOM 642 N N . ALA A 1 79 ? -7.621 5.735 -31.970 1.00 32.62 79 ALA A N 1
ATOM 643 C CA . ALA A 1 79 ? -8.316 5.550 -33.250 1.00 32.62 79 ALA A CA 1
ATOM 644 C C . ALA A 1 79 ? -7.888 4.273 -34.012 1.00 32.62 79 ALA A C 1
ATOM 646 O O . ALA A 1 79 ? -8.325 4.051 -35.135 1.00 32.62 79 ALA A O 1
ATOM 647 N N . GLY A 1 80 ? -7.042 3.423 -33.425 1.00 29.70 80 GLY A N 1
ATOM 648 C CA . GLY A 1 80 ? -6.608 2.164 -34.028 1.00 29.70 80 GLY A CA 1
ATOM 649 C C . GLY A 1 80 ? -5.496 2.243 -35.089 1.00 29.70 80 GLY A C 1
ATOM 650 O O . GLY A 1 80 ? -5.152 1.204 -35.647 1.00 29.70 80 GLY A O 1
ATOM 651 N N . GLU A 1 81 ? -4.890 3.405 -35.367 1.00 27.91 81 GLU A N 1
ATOM 652 C CA . GLU A 1 81 ? -3.887 3.541 -36.444 1.00 27.91 81 GLU A CA 1
ATOM 653 C C . GLU A 1 81 ? -2.425 3.584 -35.954 1.00 27.91 81 GLU A C 1
ATOM 655 O O . GLU A 1 81 ? -2.060 4.317 -35.033 1.00 27.91 81 GLU A O 1
ATOM 660 N N . LEU A 1 82 ? -1.568 2.798 -36.620 1.00 32.03 82 LEU A N 1
ATOM 661 C CA . LEU A 1 82 ? -0.137 2.608 -36.349 1.00 32.03 82 LEU A CA 1
ATOM 662 C C . LEU A 1 82 ? 0.750 3.579 -37.145 1.00 32.03 82 LEU A C 1
ATOM 664 O O . LEU A 1 82 ? 0.673 3.609 -38.372 1.00 32.03 82 LEU A O 1
ATOM 668 N N . LYS A 1 83 ? 1.685 4.277 -36.479 1.00 30.56 83 LYS A N 1
ATOM 669 C CA . LYS A 1 83 ? 2.868 4.879 -37.133 1.00 30.56 83 LYS A CA 1
ATOM 670 C C . LYS A 1 83 ? 4.124 4.758 -36.259 1.00 30.56 83 LYS A C 1
ATOM 672 O O . LYS A 1 83 ? 4.139 5.232 -35.125 1.00 30.56 83 LYS A O 1
ATOM 677 N N . TYR A 1 84 ? 5.173 4.150 -36.819 1.00 38.34 84 TYR A N 1
ATOM 678 C CA . TYR A 1 84 ? 6.480 3.914 -36.190 1.00 38.34 84 TYR A CA 1
ATOM 679 C C . TYR A 1 84 ? 7.548 4.921 -36.660 1.00 38.34 84 TYR A C 1
ATOM 681 O O . TYR A 1 84 ? 7.560 5.274 -37.840 1.00 38.34 84 TYR A O 1
ATOM 689 N N . PRO A 1 85 ? 8.502 5.318 -35.798 1.00 34.16 85 PRO A N 1
ATOM 690 C CA . PRO A 1 85 ? 9.782 5.890 -36.212 1.00 34.16 85 PRO A CA 1
ATOM 691 C C . PRO A 1 85 ? 10.892 4.815 -36.222 1.00 34.16 85 PRO A C 1
ATOM 693 O O . PRO A 1 85 ? 11.209 4.230 -35.192 1.00 34.16 85 PRO A O 1
ATOM 696 N N . GLY A 1 86 ? 11.498 4.565 -37.385 1.00 35.59 86 GLY A N 1
ATOM 697 C CA . GLY A 1 86 ? 12.347 3.395 -37.679 1.00 35.59 86 GLY A CA 1
ATOM 698 C C . GLY A 1 86 ? 13.758 3.308 -37.068 1.00 35.59 86 GLY A C 1
ATOM 699 O O . GLY A 1 86 ? 14.557 2.537 -37.585 1.00 35.59 86 GLY A O 1
ATOM 700 N N . ASN A 1 87 ? 14.103 4.047 -36.004 1.00 37.84 87 ASN A N 1
ATOM 701 C CA . ASN A 1 87 ? 15.509 4.195 -35.563 1.00 37.84 87 ASN A CA 1
ATOM 702 C C . ASN A 1 87 ? 15.756 3.896 -34.065 1.00 37.84 87 ASN A C 1
ATOM 704 O O . ASN A 1 87 ? 16.434 4.664 -33.385 1.00 37.84 87 ASN A O 1
ATOM 708 N N . TRP A 1 88 ? 15.200 2.816 -33.513 1.00 42.09 88 TRP A N 1
ATOM 709 C CA . TRP A 1 88 ? 15.400 2.427 -32.105 1.00 42.09 88 TRP A CA 1
ATOM 710 C C . TRP A 1 88 ? 16.335 1.218 -31.992 1.00 42.09 88 TRP A C 1
ATOM 712 O O . TRP A 1 88 ? 15.883 0.093 -31.824 1.00 42.09 88 TRP A O 1
ATOM 722 N N . SER A 1 89 ? 17.644 1.428 -32.132 1.00 37.66 89 SER A N 1
ATOM 723 C CA . SER A 1 89 ? 18.604 0.321 -32.250 1.00 37.66 89 SER A CA 1
ATOM 724 C C . SER A 1 89 ? 19.239 -0.160 -30.941 1.00 37.66 89 SER A C 1
ATOM 726 O O . SER A 1 89 ? 19.744 -1.276 -30.930 1.00 37.66 89 SER A O 1
ATOM 728 N N . GLU A 1 90 ? 19.211 0.588 -29.828 1.00 42.88 90 GLU A N 1
ATOM 729 C CA . GLU A 1 90 ? 19.820 0.116 -28.570 1.00 42.88 90 GLU A CA 1
ATOM 730 C C . GLU A 1 90 ? 19.060 0.551 -27.303 1.00 42.88 90 GLU A C 1
ATOM 732 O O . GLU A 1 90 ? 19.029 1.725 -26.901 1.00 42.88 90 GLU A O 1
ATOM 737 N N . ILE A 1 91 ? 18.479 -0.451 -26.638 1.00 44.38 91 ILE A N 1
ATOM 738 C CA . ILE A 1 91 ? 17.961 -0.353 -25.277 1.00 44.38 91 ILE A CA 1
ATOM 739 C C . ILE A 1 91 ? 19.165 -0.376 -24.314 1.00 44.38 91 ILE A C 1
ATOM 741 O O . ILE A 1 91 ? 19.940 -1.335 -24.344 1.00 44.38 91 ILE A O 1
ATOM 745 N N . PRO A 1 92 ? 19.341 0.625 -23.437 1.00 43.28 92 PRO A N 1
ATOM 746 C CA . PRO A 1 92 ? 20.418 0.643 -22.459 1.00 43.28 92 PRO A CA 1
ATOM 747 C C . PRO A 1 92 ? 20.068 -0.301 -21.299 1.00 43.28 92 PRO A C 1
ATOM 749 O O . PRO A 1 92 ? 19.704 0.127 -20.213 1.00 43.28 92 PRO A O 1
ATOM 752 N N . LEU A 1 93 ? 20.137 -1.616 -21.508 1.00 52.69 93 LEU A N 1
ATOM 753 C CA . LEU A 1 93 ? 19.983 -2.565 -20.405 1.00 52.69 93 LEU A CA 1
ATOM 754 C C . LEU A 1 93 ? 21.347 -2.822 -19.771 1.00 52.69 93 LEU A C 1
ATOM 756 O O . LEU A 1 93 ? 22.101 -3.696 -20.190 1.00 52.69 93 LEU A O 1
ATOM 760 N N . LYS A 1 94 ? 21.645 -2.045 -18.723 1.00 54.62 94 LYS A N 1
ATOM 761 C CA . LYS A 1 94 ? 22.691 -2.385 -17.745 1.00 54.62 94 LYS A CA 1
ATOM 762 C C . LYS A 1 94 ? 22.308 -3.612 -16.892 1.00 54.62 94 LYS A C 1
ATOM 764 O O . LYS A 1 94 ? 23.170 -4.141 -16.203 1.00 54.62 94 LYS A O 1
ATOM 769 N N . ILE A 1 95 ? 21.045 -4.059 -16.948 1.00 61.81 95 ILE A N 1
ATOM 770 C CA . ILE A 1 95 ? 20.464 -5.134 -16.125 1.00 61.81 95 ILE A CA 1
ATOM 771 C C . ILE A 1 95 ? 19.972 -6.269 -17.022 1.00 61.81 95 ILE A C 1
ATOM 773 O O . ILE A 1 95 ? 19.223 -6.036 -17.971 1.00 61.81 95 ILE A O 1
ATOM 777 N N . GLY A 1 96 ? 20.385 -7.500 -16.722 1.00 62.28 96 GLY A N 1
ATOM 778 C CA . GLY A 1 96 ? 20.020 -8.678 -17.510 1.00 62.28 96 GLY A CA 1
ATOM 779 C C . GLY A 1 96 ? 18.623 -9.228 -17.196 1.00 62.28 96 GLY A C 1
ATOM 780 O O . GLY A 1 96 ? 18.116 -9.099 -16.082 1.00 62.28 96 GLY A O 1
ATOM 781 N N . GLU A 1 97 ? 18.028 -9.940 -18.159 1.00 67.12 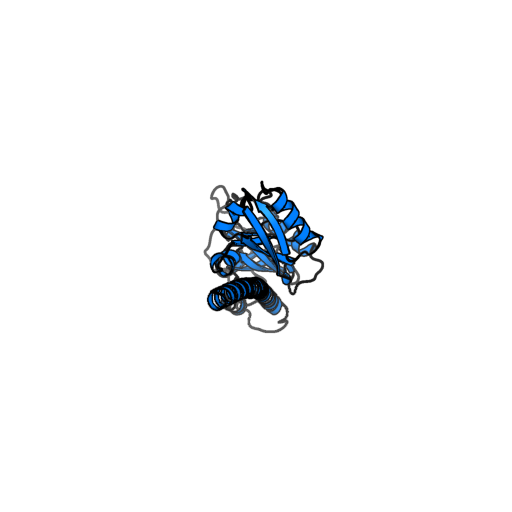97 GLU A N 1
ATOM 782 C CA . GLU A 1 97 ? 16.747 -10.653 -17.995 1.00 67.12 97 GLU A CA 1
ATOM 783 C C . GLU A 1 97 ? 16.696 -11.542 -16.762 1.00 67.12 97 GLU A C 1
ATOM 785 O O . GLU A 1 97 ? 15.748 -11.506 -15.980 1.00 67.12 97 GLU A O 1
ATOM 790 N N . GLU A 1 98 ? 17.745 -12.338 -16.582 1.00 67.81 98 GLU A N 1
ATOM 791 C CA . GLU A 1 98 ? 17.842 -13.288 -15.483 1.00 67.81 98 GLU A CA 1
ATOM 792 C C . GLU A 1 98 ? 17.892 -12.579 -14.125 1.00 67.81 98 GLU A C 1
ATOM 794 O O . GLU A 1 98 ? 17.454 -13.135 -13.118 1.00 67.81 98 GLU A O 1
ATOM 799 N N . GLU A 1 99 ? 18.354 -11.329 -14.079 1.00 74.75 99 GLU A N 1
ATOM 800 C CA . GLU A 1 99 ? 18.352 -10.527 -12.860 1.00 74.75 99 GLU A CA 1
ATOM 801 C C . GLU A 1 99 ? 16.943 -10.023 -12.543 1.00 74.75 99 GLU A C 1
ATOM 803 O O . GLU A 1 99 ? 16.474 -10.224 -11.421 1.00 74.75 99 GLU A O 1
ATOM 808 N N . LEU A 1 100 ? 16.225 -9.479 -13.534 1.00 75.44 100 LEU A N 1
ATOM 809 C CA . LEU A 1 100 ? 14.815 -9.089 -13.388 1.00 75.44 100 LEU A CA 1
ATOM 810 C C . LEU A 1 100 ? 13.947 -10.285 -12.977 1.00 75.44 100 LEU A C 1
ATOM 812 O O . LEU A 1 100 ? 13.185 -10.212 -12.011 1.00 75.44 100 LEU A O 1
ATOM 816 N N . LYS A 1 101 ? 14.124 -11.422 -13.655 1.00 77.88 101 LYS A N 1
ATOM 817 C CA . LYS A 1 101 ? 13.450 -12.688 -13.358 1.00 77.88 101 LYS A CA 1
ATOM 818 C C . LYS A 1 101 ? 13.772 -13.202 -11.960 1.00 77.88 101 LYS A C 1
ATOM 820 O O . LYS A 1 101 ? 12.865 -13.618 -11.244 1.00 77.88 101 LYS A O 1
ATOM 825 N N . SER A 1 102 ? 15.037 -13.151 -11.543 1.00 79.88 102 SER A N 1
ATOM 826 C CA . SER A 1 102 ? 15.464 -13.557 -10.198 1.00 79.88 102 SER A CA 1
ATOM 827 C C . SER A 1 102 ? 14.828 -12.691 -9.111 1.00 79.88 102 SER A C 1
ATOM 829 O O . SER A 1 102 ? 14.357 -13.232 -8.109 1.00 79.88 102 SER A O 1
ATOM 831 N N . ILE A 1 103 ? 14.760 -11.369 -9.304 1.00 80.62 103 ILE A N 1
ATOM 832 C CA . ILE A 1 103 ? 14.086 -10.466 -8.362 1.00 80.62 103 ILE A CA 1
ATOM 833 C C . ILE A 1 103 ? 12.583 -10.742 -8.319 1.00 80.62 103 ILE A C 1
ATOM 835 O O . ILE A 1 103 ? 12.035 -10.927 -7.232 1.00 80.62 103 ILE A O 1
ATOM 839 N N . TYR A 1 104 ? 11.934 -10.833 -9.481 1.00 83.31 104 TYR A N 1
ATOM 840 C CA . TYR A 1 104 ? 10.501 -11.097 -9.578 1.00 83.31 104 TYR A CA 1
ATOM 841 C C . TYR A 1 104 ? 10.115 -12.427 -8.921 1.00 83.31 104 TYR A C 1
ATOM 843 O O . TYR A 1 104 ? 9.239 -12.455 -8.064 1.00 83.31 104 TYR A O 1
ATOM 851 N N . ASN A 1 105 ? 10.823 -13.516 -9.236 1.00 83.75 105 ASN A N 1
ATOM 852 C CA . ASN A 1 105 ? 10.538 -14.848 -8.691 1.00 83.75 105 ASN A CA 1
ATOM 853 C C . ASN A 1 105 ? 10.753 -14.937 -7.171 1.00 83.75 105 ASN A C 1
ATOM 855 O O . ASN A 1 105 ? 10.168 -15.794 -6.512 1.00 83.75 105 ASN A O 1
ATOM 859 N N . LYS A 1 106 ? 11.608 -14.078 -6.604 1.00 86.00 106 LYS A N 1
ATOM 860 C CA . LYS A 1 106 ? 11.832 -13.981 -5.151 1.00 86.00 106 LYS A CA 1
ATOM 861 C C . LYS A 1 106 ? 10.846 -13.043 -4.458 1.00 86.00 106 LYS A C 1
ATOM 863 O O . LYS A 1 106 ? 10.820 -13.001 -3.225 1.00 86.00 106 LYS A O 1
ATOM 868 N N . SER A 1 107 ? 10.078 -12.273 -5.221 1.00 83.88 107 SER A N 1
ATOM 869 C CA . SER A 1 107 ? 9.089 -11.354 -4.690 1.00 83.88 107 SER A CA 1
ATOM 870 C C . SER A 1 107 ? 7.804 -12.073 -4.294 1.00 83.88 107 SER A C 1
ATOM 872 O O . SER A 1 107 ? 7.370 -13.010 -4.959 1.00 83.88 107 SER A O 1
ATOM 874 N N . LYS A 1 108 ? 7.167 -11.615 -3.210 1.00 83.06 108 LYS A N 1
ATOM 875 C CA . LYS A 1 108 ? 5.854 -12.129 -2.777 1.00 83.06 108 LYS A CA 1
ATOM 876 C C . LYS A 1 108 ? 4.692 -11.224 -3.179 1.00 83.06 108 LYS A C 1
ATOM 878 O O . LYS A 1 108 ? 3.546 -11.669 -3.177 1.00 83.06 108 LYS A O 1
ATOM 883 N N . LEU A 1 109 ? 4.975 -9.951 -3.453 1.00 86.50 109 LEU A N 1
ATOM 884 C CA . LEU A 1 109 ? 3.961 -8.919 -3.688 1.00 86.50 109 LEU A CA 1
ATOM 885 C C . LEU A 1 109 ? 4.068 -8.274 -5.071 1.00 86.50 109 LEU A C 1
ATOM 887 O O . LEU A 1 109 ? 3.081 -7.710 -5.548 1.00 86.50 109 LEU A O 1
ATOM 891 N N . THR A 1 110 ? 5.238 -8.352 -5.706 1.00 86.75 110 THR A N 1
ATOM 892 C CA . THR A 1 110 ? 5.502 -7.687 -6.982 1.00 86.75 110 THR A CA 1
ATOM 893 C C . THR A 1 110 ? 4.668 -8.290 -8.095 1.00 86.75 110 THR A C 1
ATOM 895 O O . THR A 1 110 ? 4.672 -9.493 -8.339 1.00 86.75 110 THR A O 1
ATOM 898 N N . SER A 1 111 ? 3.979 -7.412 -8.806 1.00 84.75 111 SER A N 1
ATOM 899 C CA . SER A 1 111 ? 3.260 -7.741 -10.032 1.00 84.75 111 SER A CA 1
ATOM 900 C C . SER A 1 111 ? 4.085 -7.492 -11.282 1.00 84.75 111 SER A C 1
ATOM 902 O O . SER A 1 111 ? 3.938 -8.241 -12.249 1.00 84.75 111 SER A O 1
ATOM 904 N N . SER A 1 112 ? 4.961 -6.487 -11.245 1.00 84.31 112 SER A N 1
ATOM 905 C CA . SER A 1 112 ? 5.896 -6.208 -12.321 1.00 84.31 112 SER A CA 1
ATOM 906 C C . SER A 1 112 ? 7.137 -5.449 -11.850 1.00 84.31 112 SER A C 1
ATOM 908 O O . SER A 1 112 ? 7.133 -4.780 -10.813 1.00 84.31 112 SER A O 1
ATOM 910 N N . ILE A 1 113 ? 8.195 -5.546 -12.646 1.00 82.56 113 ILE A N 1
ATOM 911 C CA . ILE A 1 113 ? 9.379 -4.696 -12.576 1.00 82.56 113 ILE A CA 1
ATOM 912 C C . ILE A 1 113 ? 9.469 -3.956 -13.903 1.00 82.56 113 ILE A C 1
ATOM 914 O O . ILE A 1 113 ? 9.328 -4.562 -14.965 1.00 82.56 113 ILE A O 1
ATOM 918 N N . MET A 1 114 ? 9.698 -2.654 -13.837 1.00 80.62 114 MET A N 1
ATOM 919 C CA . MET A 1 114 ? 9.776 -1.777 -14.985 1.00 80.62 114 MET A CA 1
ATOM 920 C C . MET A 1 114 ? 11.139 -1.126 -15.077 1.00 80.62 114 MET A C 1
ATOM 922 O O . MET A 1 114 ? 11.674 -0.668 -14.071 1.00 80.62 114 MET A O 1
ATOM 926 N N . VAL A 1 115 ? 11.663 -1.046 -16.294 1.00 75.62 115 VAL A N 1
ATOM 927 C CA . VAL A 1 115 ? 12.802 -0.187 -16.617 1.00 75.62 115 VAL A CA 1
ATOM 928 C C . VAL A 1 115 ? 12.246 0.967 -17.425 1.00 75.62 115 VAL A C 1
ATOM 930 O O . VAL A 1 115 ? 11.683 0.756 -18.497 1.00 75.62 115 VAL A O 1
ATOM 933 N N . VAL A 1 116 ? 12.352 2.173 -16.888 1.00 72.88 116 VAL A N 1
ATOM 934 C CA . VAL A 1 116 ? 11.811 3.376 -17.504 1.00 72.88 116 VAL A CA 1
ATOM 935 C C . VAL A 1 116 ? 12.949 4.258 -17.970 1.00 72.88 116 VAL A C 1
ATOM 937 O O . VAL A 1 116 ? 13.785 4.687 -17.180 1.00 72.88 116 VAL A O 1
ATOM 940 N N . SER A 1 117 ? 12.919 4.572 -19.257 1.00 66.62 117 SER A N 1
ATOM 941 C CA . SER A 1 117 ? 13.788 5.544 -19.889 1.00 66.62 117 SER A CA 1
ATOM 942 C C . SER A 1 117 ? 12.941 6.715 -20.383 1.00 66.62 117 SER A C 1
ATOM 944 O O . SER A 1 117 ? 12.152 6.543 -21.316 1.00 66.62 117 SER A O 1
ATOM 946 N N . PRO A 1 118 ? 13.069 7.928 -19.820 1.00 59.97 118 PRO A N 1
ATOM 947 C CA . PRO A 1 118 ? 12.284 9.091 -20.242 1.00 59.97 118 PRO A CA 1
ATOM 948 C C . PRO A 1 118 ? 12.378 9.395 -21.744 1.00 59.97 118 PRO A C 1
ATOM 950 O O . PRO A 1 118 ? 11.444 9.948 -22.325 1.00 59.97 118 PRO A O 1
ATOM 953 N N . GLN A 1 119 ? 13.496 9.027 -22.376 1.00 57.66 119 GLN A N 1
ATOM 954 C CA . GLN A 1 119 ? 13.733 9.214 -23.808 1.00 57.66 119 GLN A CA 1
ATOM 955 C C . GLN A 1 119 ? 13.287 8.009 -24.650 1.00 57.66 119 GLN A C 1
ATOM 957 O O . GLN A 1 119 ? 12.946 8.180 -25.820 1.00 57.66 119 GLN A O 1
ATOM 962 N N . LYS A 1 120 ? 13.282 6.801 -24.066 1.00 57.97 120 LYS A N 1
ATOM 963 C CA . LYS A 1 120 ? 13.109 5.527 -24.786 1.00 57.97 120 LYS A CA 1
ATOM 964 C C . LYS A 1 120 ? 11.879 4.714 -24.350 1.00 57.97 120 LYS A C 1
ATOM 966 O O . LYS A 1 120 ? 11.674 3.627 -24.857 1.00 57.97 120 LYS A O 1
ATOM 971 N N . GLY A 1 121 ? 11.026 5.191 -23.447 1.00 64.44 121 GLY A N 1
ATOM 972 C CA . GLY A 1 121 ? 9.802 4.486 -23.025 1.00 64.44 121 GLY A CA 1
ATOM 973 C C . GLY A 1 121 ? 9.990 3.548 -21.825 1.00 64.44 121 GLY A C 1
ATOM 974 O O . GLY A 1 121 ? 10.838 3.796 -20.974 1.00 64.44 121 GLY A O 1
ATOM 975 N N . VAL A 1 122 ? 9.194 2.476 -21.736 1.00 69.38 122 VAL A N 1
ATOM 976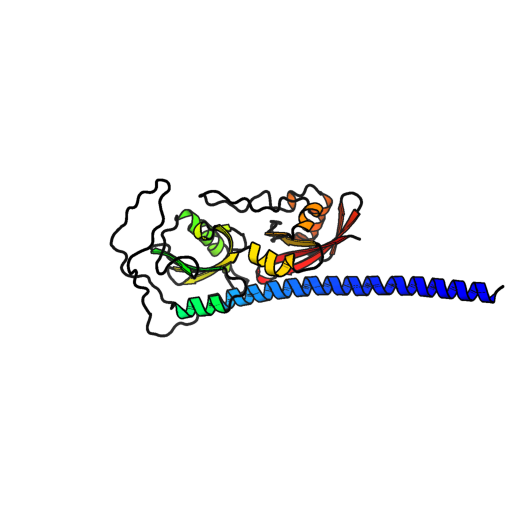 C CA . VAL A 1 122 ? 9.140 1.576 -20.567 1.00 69.38 122 VAL A CA 1
ATOM 977 C C . VAL A 1 122 ? 9.154 0.096 -20.949 1.00 69.38 122 VAL A C 1
ATOM 979 O O . VAL A 1 122 ? 8.317 -0.348 -21.726 1.00 69.38 122 VAL A O 1
ATOM 982 N N . LEU A 1 123 ? 10.046 -0.690 -20.349 1.00 69.81 123 LEU A N 1
ATOM 983 C CA . LEU A 1 123 ? 10.007 -2.160 -20.339 1.00 69.81 123 LEU A CA 1
ATOM 984 C C . LEU A 1 123 ? 9.210 -2.654 -19.125 1.00 69.81 123 LEU A C 1
ATOM 986 O O . LEU A 1 123 ? 9.387 -2.089 -18.049 1.00 69.81 123 LEU A O 1
ATOM 990 N N . VAL A 1 124 ? 8.400 -3.716 -19.250 1.00 73.25 124 VAL A N 1
ATOM 991 C CA . VAL A 1 124 ? 7.587 -4.259 -18.140 1.00 73.25 124 VAL A CA 1
ATOM 992 C C . VAL A 1 124 ? 7.699 -5.788 -18.029 1.00 73.25 124 VAL A C 1
ATOM 994 O O . VAL A 1 124 ? 7.083 -6.538 -18.781 1.00 73.25 124 VAL A O 1
ATOM 997 N N . TYR A 1 125 ? 8.401 -6.282 -17.012 1.00 72.38 125 TYR A N 1
ATOM 998 C CA . TYR A 1 125 ? 8.541 -7.716 -16.730 1.00 72.38 125 TYR A CA 1
ATOM 999 C C . TYR A 1 125 ? 7.589 -8.178 -15.606 1.00 72.38 125 TYR A C 1
ATOM 1001 O O . TYR A 1 125 ? 7.495 -7.473 -14.604 1.00 72.38 125 TYR A O 1
ATOM 1009 N N . PRO A 1 126 ? 6.921 -9.353 -15.671 1.00 63.84 126 PRO A N 1
ATOM 1010 C CA . PRO A 1 126 ? 6.878 -10.301 -16.790 1.00 63.84 126 PRO A CA 1
ATOM 1011 C C . PRO A 1 126 ? 5.704 -10.048 -17.747 1.00 63.84 126 PRO A C 1
ATOM 1013 O O . PRO A 1 126 ? 5.606 -10.705 -18.777 1.00 63.84 126 PRO A O 1
ATOM 1016 N N . LYS A 1 127 ? 4.759 -9.173 -17.368 1.00 57.88 127 LYS A N 1
ATOM 1017 C CA . LYS A 1 127 ? 3.430 -9.110 -17.988 1.00 57.88 127 LYS A CA 1
ATOM 1018 C C . LYS A 1 127 ? 3.456 -8.619 -19.436 1.00 57.88 127 LYS A C 1
ATOM 1020 O O . LYS A 1 127 ? 2.568 -9.019 -20.183 1.00 57.88 127 LYS A O 1
ATOM 1025 N N . LEU A 1 128 ? 4.404 -7.757 -19.826 1.00 53.62 128 LEU A N 1
ATOM 1026 C CA . LEU A 1 128 ? 4.339 -7.029 -21.094 1.00 53.62 128 LEU A CA 1
ATOM 1027 C C . LEU A 1 128 ? 5.732 -6.782 -21.727 1.00 53.62 128 LEU A C 1
ATOM 1029 O O . LEU A 1 128 ? 6.362 -5.748 -21.527 1.00 53.62 128 LEU A O 1
ATOM 1033 N N . ASN A 1 129 ? 6.088 -7.735 -22.597 1.00 50.03 129 ASN A N 1
ATOM 1034 C CA . ASN A 1 129 ? 7.014 -7.699 -23.741 1.00 50.03 129 ASN A CA 1
ATOM 1035 C C . ASN A 1 129 ? 8.539 -7.692 -23.526 1.00 50.03 129 ASN A C 1
ATOM 1037 O O . ASN A 1 129 ? 9.103 -7.070 -22.633 1.00 50.03 129 ASN A O 1
ATOM 1041 N N . SER A 1 130 ? 9.193 -8.345 -24.491 1.00 41.41 130 SER A N 1
ATOM 1042 C CA . SER A 1 130 ? 10.626 -8.362 -24.812 1.00 41.41 130 SER A CA 1
ATOM 1043 C C . SER A 1 130 ? 11.192 -7.007 -25.287 1.00 41.41 130 SER A C 1
ATOM 1045 O O . SER A 1 130 ? 12.354 -6.949 -25.682 1.00 41.41 130 SER A O 1
ATOM 1047 N N . ALA A 1 131 ? 10.401 -5.920 -25.264 1.00 48.62 131 ALA A N 1
ATOM 1048 C CA . ALA A 1 131 ? 10.749 -4.605 -25.817 1.00 48.62 131 ALA A CA 1
ATOM 1049 C C . ALA A 1 131 ? 10.104 -3.426 -25.050 1.00 48.62 131 ALA A C 1
ATOM 1051 O O . ALA A 1 131 ? 9.094 -3.587 -24.363 1.00 48.62 131 ALA A O 1
ATOM 1052 N N . PHE A 1 132 ? 10.684 -2.227 -25.199 1.00 51.59 132 PHE A N 1
ATOM 1053 C CA . PHE A 1 132 ? 10.201 -0.976 -24.598 1.00 51.59 132 PHE A CA 1
ATOM 1054 C C . PHE A 1 132 ? 8.904 -0.476 -25.258 1.00 51.59 132 PHE A C 1
ATOM 1056 O O . PHE A 1 132 ? 8.784 -0.424 -26.480 1.00 51.59 132 PHE A O 1
ATOM 1063 N N . GLN A 1 133 ? 7.947 -0.043 -24.441 1.00 57.19 133 GLN A N 1
ATOM 1064 C CA . GLN A 1 133 ? 6.658 0.513 -24.843 1.00 57.19 133 GLN A CA 1
ATOM 1065 C C . GLN A 1 133 ? 6.642 2.033 -24.654 1.00 57.19 133 GLN A C 1
ATOM 1067 O O . GLN A 1 133 ? 7.133 2.559 -23.652 1.00 57.19 133 GLN A O 1
ATOM 1072 N N . LYS A 1 134 ? 6.045 2.769 -25.597 1.00 58.31 134 LYS A N 1
ATOM 1073 C CA . LYS A 1 134 ? 5.823 4.211 -25.430 1.00 58.31 134 LYS A CA 1
ATOM 1074 C C . LYS A 1 134 ? 4.677 4.433 -24.439 1.00 58.31 134 LYS A C 1
ATOM 1076 O O . LYS A 1 134 ? 3.562 3.989 -24.683 1.00 58.31 134 LYS A O 1
ATOM 1081 N N . ILE A 1 135 ? 4.950 5.160 -23.361 1.00 60.75 135 ILE A N 1
ATOM 1082 C CA . ILE A 1 135 ? 3.949 5.633 -22.397 1.00 60.75 135 ILE A CA 1
ATOM 1083 C C . ILE A 1 135 ? 3.818 7.149 -22.553 1.00 60.75 135 ILE A C 1
ATOM 1085 O O . ILE A 1 135 ? 4.802 7.820 -22.885 1.00 60.75 135 ILE A O 1
ATOM 1089 N N . GLU A 1 136 ? 2.619 7.706 -22.359 1.00 59.56 136 GLU A N 1
ATOM 1090 C CA . GLU A 1 136 ? 2.471 9.159 -22.382 1.00 59.56 136 GLU A CA 1
ATOM 1091 C C . GLU A 1 136 ? 3.338 9.793 -21.291 1.00 59.56 136 GLU A C 1
ATOM 1093 O O . GLU A 1 136 ? 3.400 9.337 -20.147 1.00 59.56 136 GLU A O 1
ATOM 1098 N N . LYS A 1 137 ? 4.021 10.885 -21.649 1.00 58.72 137 LYS A N 1
ATOM 1099 C CA . LYS A 1 137 ? 4.940 11.589 -20.746 1.00 58.72 137 LYS A CA 1
ATOM 1100 C C . LYS A 1 137 ? 4.255 12.015 -19.441 1.00 58.72 137 LYS A C 1
ATOM 1102 O O . LYS A 1 137 ? 4.902 12.045 -18.399 1.00 58.72 137 LYS A O 1
ATOM 1107 N N . SER A 1 138 ? 2.959 12.305 -19.510 1.00 59.62 138 SER A N 1
ATOM 1108 C CA . SER A 1 138 ? 2.096 12.652 -18.383 1.00 59.62 138 SER A CA 1
ATOM 1109 C C . SER A 1 138 ? 2.014 11.537 -17.324 1.00 59.62 138 SER A C 1
ATOM 1111 O O . SER A 1 138 ? 2.039 11.839 -16.128 1.00 59.62 138 SER A O 1
ATOM 1113 N N . HIS A 1 139 ? 1.966 10.250 -17.715 1.00 61.50 139 HIS A N 1
ATOM 1114 C CA . HIS A 1 139 ? 1.890 9.128 -16.757 1.00 61.50 139 HIS A CA 1
ATOM 1115 C C . HIS A 1 139 ? 3.193 9.007 -15.964 1.00 61.50 139 HIS A C 1
ATOM 1117 O O . HIS A 1 139 ? 3.172 8.756 -14.760 1.00 61.50 139 HIS A O 1
ATOM 1123 N N . LEU A 1 140 ? 4.328 9.233 -16.631 1.00 62.81 140 LEU A N 1
ATOM 1124 C CA . LEU A 1 140 ? 5.655 9.154 -16.021 1.00 62.81 140 LEU A CA 1
ATOM 1125 C C . LEU A 1 140 ? 5.980 10.398 -15.184 1.00 62.81 140 LEU A C 1
ATOM 1127 O O . LEU A 1 140 ? 6.579 10.280 -14.116 1.00 62.81 140 LEU A O 1
ATOM 1131 N N . SER A 1 141 ? 5.545 11.590 -15.611 1.00 62.62 141 SER A N 1
ATOM 1132 C CA . SER A 1 141 ? 5.840 12.841 -14.900 1.00 62.62 141 SER A CA 1
ATOM 1133 C C . SER A 1 141 ? 5.267 12.874 -13.485 1.00 62.62 141 SER A C 1
ATOM 1135 O O . SER A 1 141 ? 5.899 13.421 -12.586 1.00 62.62 141 SER A O 1
ATOM 1137 N N . ASN A 1 142 ? 4.101 12.262 -13.259 1.00 63.78 142 ASN A N 1
ATOM 1138 C CA . ASN A 1 142 ? 3.485 12.206 -11.930 1.00 63.78 142 ASN A CA 1
ATOM 1139 C C . ASN A 1 142 ? 4.221 11.266 -10.969 1.00 63.78 142 ASN A C 1
ATOM 1141 O O . ASN A 1 142 ? 4.259 11.527 -9.765 1.00 63.78 142 ASN A O 1
ATOM 1145 N N . ILE A 1 143 ? 4.802 10.185 -11.492 1.00 63.09 143 ILE A N 1
ATOM 1146 C CA . ILE A 1 143 ? 5.638 9.265 -10.716 1.00 63.09 143 ILE A CA 1
ATOM 1147 C C . ILE A 1 143 ? 6.962 9.958 -10.384 1.00 63.09 143 ILE A C 1
ATOM 1149 O O . ILE A 1 143 ? 7.346 10.006 -9.219 1.00 63.09 143 ILE A O 1
ATOM 1153 N N . MET A 1 144 ? 7.608 10.575 -11.378 1.00 65.69 144 MET A N 1
ATOM 1154 C CA . MET A 1 144 ? 8.882 11.279 -11.198 1.00 65.69 144 MET A CA 1
ATOM 1155 C C . MET A 1 144 ? 8.788 12.450 -10.233 1.00 65.69 144 MET A C 1
ATOM 1157 O O . MET A 1 144 ? 9.583 12.526 -9.305 1.00 65.69 144 MET A O 1
ATOM 1161 N N . LYS A 1 145 ? 7.744 13.276 -10.343 1.00 66.94 145 LYS A N 1
ATOM 1162 C CA . LYS A 1 145 ? 7.505 14.358 -9.384 1.00 66.94 145 LYS A CA 1
ATOM 1163 C C . LYS A 1 145 ? 7.429 13.844 -7.942 1.00 66.94 145 LYS A C 1
ATOM 1165 O O . LYS A 1 145 ? 8.019 14.436 -7.047 1.00 66.94 145 LYS A O 1
ATOM 1170 N N . GLN A 1 146 ? 6.733 12.730 -7.713 1.00 63.44 146 GLN A N 1
ATOM 1171 C CA . GLN A 1 146 ? 6.652 12.131 -6.379 1.00 63.44 146 GLN A CA 1
ATOM 1172 C C . GLN A 1 146 ? 7.990 11.547 -5.921 1.00 63.44 146 GLN A C 1
ATOM 1174 O O . GLN A 1 146 ? 8.311 11.651 -4.743 1.00 63.44 146 GLN A O 1
ATOM 1179 N N . VAL A 1 147 ? 8.772 10.956 -6.826 1.00 62.91 147 VAL A N 1
ATOM 1180 C CA . VAL A 1 147 ? 10.116 10.444 -6.522 1.00 62.91 147 VAL A CA 1
ATOM 1181 C C . VAL A 1 147 ? 11.072 11.572 -6.132 1.00 62.91 147 VAL A C 1
ATOM 1183 O O . VAL A 1 147 ? 11.787 11.434 -5.140 1.00 62.91 147 VAL A O 1
ATOM 1186 N N . ASP A 1 148 ? 11.041 12.691 -6.853 1.00 61.72 148 ASP A N 1
ATOM 1187 C CA . ASP A 1 148 ? 11.891 13.863 -6.605 1.00 61.72 148 ASP A CA 1
ATOM 1188 C C . ASP A 1 148 ? 11.534 14.579 -5.292 1.00 61.72 148 ASP A C 1
ATOM 1190 O O . ASP A 1 148 ? 12.392 15.156 -4.622 1.00 61.72 148 ASP A O 1
ATOM 1194 N N . GLU A 1 149 ? 10.266 14.508 -4.877 1.00 62.38 149 GLU A N 1
ATOM 1195 C CA . GLU A 1 149 ? 9.790 15.046 -3.599 1.00 62.38 149 GLU A CA 1
ATOM 1196 C C . GLU A 1 149 ? 10.205 14.181 -2.383 1.00 62.38 149 GLU A C 1
ATOM 1198 O O . GLU A 1 149 ? 10.142 14.649 -1.239 1.00 62.38 149 GLU A O 1
ATOM 1203 N N . ILE A 1 150 ? 10.677 12.941 -2.591 1.00 62.03 150 ILE A N 1
ATOM 1204 C CA . ILE A 1 150 ? 11.104 12.031 -1.514 1.00 62.03 150 ILE A CA 1
ATOM 1205 C C . ILE A 1 150 ? 12.562 12.308 -1.126 1.00 62.03 150 ILE A C 1
ATOM 1207 O O . ILE A 1 150 ? 13.509 11.786 -1.709 1.00 62.03 150 ILE A O 1
ATOM 1211 N N . LYS A 1 151 ? 12.744 13.076 -0.048 1.00 51.50 151 LYS A N 1
ATOM 1212 C CA . LYS A 1 151 ? 14.054 13.472 0.514 1.00 51.50 151 LYS A CA 1
ATOM 1213 C C . LYS A 1 151 ? 14.752 12.400 1.390 1.00 51.50 151 LYS A C 1
ATOM 1215 O O . LYS A 1 151 ? 15.577 12.747 2.221 1.00 51.50 151 LYS A O 1
ATOM 1220 N N . GLU A 1 152 ? 14.438 11.118 1.186 1.00 48.75 152 GLU A N 1
ATOM 1221 C CA . GLU A 1 152 ? 14.855 9.924 1.963 1.00 48.75 152 GLU A CA 1
ATOM 1222 C C . GLU A 1 152 ? 14.274 9.700 3.383 1.00 48.75 152 GLU A C 1
ATOM 1224 O O . GLU A 1 152 ? 14.010 10.626 4.151 1.00 48.75 152 GLU A O 1
ATOM 1229 N N . LYS A 1 153 ? 14.149 8.389 3.693 1.00 49.94 153 LYS A N 1
ATOM 1230 C CA . LYS A 1 153 ? 13.818 7.632 4.933 1.00 49.94 153 LYS A CA 1
ATOM 1231 C C . LYS A 1 153 ? 12.615 6.692 4.757 1.00 49.94 153 LYS A C 1
ATOM 1233 O O . LYS A 1 153 ? 11.608 6.837 5.454 1.00 49.94 153 LYS A O 1
ATOM 1238 N N . PRO A 1 154 ? 12.688 5.820 3.739 1.00 54.47 154 PRO A N 1
ATOM 1239 C CA . PRO A 1 154 ? 12.694 4.356 3.949 1.00 54.47 154 PRO A CA 1
ATOM 1240 C C . PRO A 1 154 ? 13.880 3.636 3.276 1.00 54.47 154 PRO A C 1
ATOM 1242 O O . PRO A 1 154 ? 14.736 4.269 2.658 1.00 54.47 154 PRO A O 1
ATOM 1245 N N . SER A 1 155 ? 13.930 2.300 3.359 1.00 56.28 155 SER A N 1
ATOM 1246 C CA . SER A 1 155 ? 14.962 1.501 2.680 1.00 56.28 155 SER A CA 1
ATOM 1247 C C . SER A 1 155 ? 14.908 1.563 1.141 1.00 56.28 155 SER A C 1
ATOM 1249 O O . SER A 1 155 ? 15.870 1.123 0.518 1.00 56.28 155 SER A O 1
ATOM 1251 N N . GLY A 1 156 ? 13.887 2.185 0.526 1.00 63.50 156 GLY A N 1
ATOM 1252 C CA . GLY A 1 156 ? 13.805 2.559 -0.902 1.00 63.50 156 GLY A CA 1
ATOM 1253 C C . GLY A 1 156 ? 13.027 3.863 -1.167 1.00 63.50 156 GLY A C 1
ATOM 1254 O O . GLY A 1 156 ? 12.372 4.380 -0.261 1.00 63.50 156 GLY A O 1
ATOM 1255 N N . LYS A 1 157 ? 13.087 4.418 -2.395 1.00 80.06 157 LYS A N 1
ATOM 1256 C CA . LYS A 1 157 ? 12.277 5.597 -2.781 1.00 80.06 157 LYS A CA 1
ATOM 1257 C C . LYS A 1 157 ? 10.863 5.140 -3.160 1.00 80.06 157 LYS A C 1
ATOM 1259 O O . LYS A 1 157 ? 10.598 4.785 -4.306 1.00 80.06 157 LYS A O 1
ATOM 1264 N N . TRP A 1 158 ? 9.966 5.097 -2.180 1.00 84.75 158 TRP A N 1
ATOM 1265 C CA . TRP A 1 158 ? 8.591 4.627 -2.365 1.00 84.75 158 TRP A CA 1
ATOM 1266 C C . TRP A 1 158 ? 7.631 5.726 -2.810 1.00 84.75 158 TRP A C 1
ATOM 1268 O O . TRP A 1 158 ? 7.409 6.696 -2.090 1.00 84.75 158 TRP A O 1
ATOM 1278 N N . VAL A 1 159 ? 6.941 5.504 -3.925 1.00 82.56 159 VAL A N 1
ATOM 1279 C CA . VAL A 1 159 ? 5.733 6.239 -4.304 1.00 82.56 159 VAL A CA 1
ATOM 1280 C C . VAL A 1 159 ? 4.591 5.739 -3.418 1.00 82.56 159 VAL A C 1
ATOM 1282 O O . VAL A 1 159 ? 3.891 4.779 -3.734 1.00 82.56 159 VAL A O 1
ATOM 1285 N N . THR A 1 160 ? 4.452 6.370 -2.252 1.00 75.19 160 THR A N 1
ATOM 1286 C CA . THR A 1 160 ? 3.515 5.971 -1.183 1.00 75.19 160 THR A CA 1
ATOM 1287 C C . THR A 1 160 ? 2.055 6.311 -1.480 1.00 75.19 160 THR A C 1
ATOM 1289 O O . THR A 1 160 ? 1.171 5.957 -0.704 1.00 75.19 160 THR A O 1
ATOM 1292 N N . VAL A 1 161 ? 1.774 7.005 -2.582 1.00 82.50 161 VAL A N 1
ATOM 1293 C CA . VAL A 1 161 ? 0.410 7.237 -3.059 1.00 82.50 161 VAL A CA 1
ATOM 1294 C C . VAL A 1 161 ? 0.092 6.192 -4.112 1.00 82.50 161 VAL A C 1
ATOM 1296 O O . VAL A 1 161 ? 0.801 6.145 -5.123 1.00 82.50 161 VAL A O 1
ATOM 1299 N N . PRO A 1 162 ? -0.971 5.388 -3.939 1.00 86.94 162 PRO A N 1
ATOM 1300 C CA . PRO A 1 162 ? -1.346 4.486 -5.001 1.00 86.94 162 PRO A CA 1
ATOM 1301 C C . PRO A 1 162 ? -1.714 5.268 -6.258 1.00 86.94 162 PRO A C 1
ATOM 1303 O O . PRO A 1 162 ? -2.425 6.273 -6.193 1.00 86.94 162 PRO A O 1
ATOM 1306 N N . HIS A 1 163 ? -1.241 4.799 -7.401 1.00 81.50 163 HIS A N 1
ATOM 1307 C CA . HIS A 1 163 ? -1.507 5.403 -8.700 1.00 81.50 163 HIS A CA 1
ATOM 1308 C C . HIS A 1 163 ? -2.007 4.340 -9.666 1.00 81.50 163 HIS A C 1
ATOM 1310 O O . HIS A 1 163 ? -1.652 3.166 -9.561 1.00 81.50 163 HIS A O 1
ATOM 1316 N N . TRP A 1 164 ? -2.855 4.748 -10.601 1.00 79.81 164 TRP A N 1
ATOM 1317 C CA . TRP A 1 164 ? -3.298 3.856 -11.655 1.00 79.81 164 TRP A CA 1
ATOM 1318 C C . TRP A 1 164 ? -2.221 3.717 -12.723 1.00 79.81 164 TRP A C 1
ATOM 1320 O O . TRP A 1 164 ? -1.689 4.719 -13.205 1.00 79.81 164 TRP A O 1
ATOM 1330 N N . PHE A 1 165 ? -1.939 2.480 -13.123 1.00 74.62 165 PHE A N 1
ATOM 1331 C CA . PHE A 1 165 ? -1.059 2.212 -14.250 1.00 74.62 165 PHE A CA 1
ATOM 1332 C C . PHE A 1 165 ? -1.834 1.504 -15.368 1.00 74.62 165 PHE A C 1
ATOM 1334 O O . PHE A 1 165 ? -2.223 0.347 -15.181 1.00 74.62 165 PHE A O 1
ATOM 1341 N N . PRO A 1 166 ? -2.062 2.157 -16.527 1.00 67.38 166 PRO A N 1
ATOM 1342 C CA . PRO A 1 166 ? -2.943 1.636 -17.579 1.00 67.38 166 PRO A CA 1
ATOM 1343 C C . PRO A 1 166 ? -2.560 0.237 -18.072 1.00 67.38 166 PRO A C 1
ATOM 1345 O O . PRO A 1 166 ? -3.406 -0.647 -18.178 1.00 67.38 166 PRO A O 1
ATOM 1348 N N . ILE A 1 167 ? -1.260 0.023 -18.277 1.00 70.19 167 ILE A N 1
ATOM 1349 C CA . ILE A 1 167 ? -0.649 -1.239 -18.720 1.00 70.19 167 ILE A CA 1
ATOM 1350 C C . ILE A 1 167 ? -0.992 -2.400 -17.779 1.00 70.19 167 ILE A C 1
ATOM 1352 O O . ILE A 1 167 ? -1.286 -3.502 -18.228 1.00 70.19 167 ILE A O 1
ATOM 1356 N N . GLU A 1 168 ? -0.974 -2.167 -16.466 1.00 71.00 168 GLU A N 1
ATOM 1357 C CA . GLU A 1 168 ? -1.324 -3.202 -15.490 1.00 71.00 168 GLU A CA 1
ATOM 1358 C C . GLU A 1 168 ? -2.808 -3.226 -15.146 1.00 71.00 168 GLU A C 1
ATOM 1360 O O . GLU A 1 168 ? -3.256 -4.171 -14.492 1.00 71.00 168 GLU A O 1
ATOM 1365 N N . SER A 1 169 ? -3.553 -2.195 -15.555 1.00 76.06 169 SER A N 1
ATOM 1366 C CA . SER A 1 169 ? -4.958 -1.979 -15.216 1.00 76.06 169 SER A CA 1
ATOM 1367 C C . SER A 1 169 ? -5.232 -2.189 -13.722 1.00 76.06 169 SER A C 1
ATOM 1369 O O . SER A 1 169 ? -6.180 -2.874 -13.335 1.00 76.06 169 SER A O 1
ATOM 1371 N N . ASN A 1 170 ? -4.352 -1.644 -12.876 1.00 79.62 170 ASN A N 1
ATOM 1372 C CA . ASN A 1 170 ? -4.411 -1.773 -11.423 1.00 79.62 170 ASN A CA 1
ATOM 1373 C C . ASN A 1 170 ? -3.929 -0.499 -10.719 1.00 79.62 170 ASN A C 1
ATOM 1375 O O . ASN A 1 170 ? -3.159 0.291 -11.270 1.00 79.62 170 ASN A O 1
ATOM 1379 N N . TRP A 1 171 ? -4.366 -0.341 -9.467 1.00 85.75 171 TRP A N 1
ATOM 1380 C CA . TRP A 1 171 ? -3.827 0.646 -8.535 1.00 85.75 171 TRP A CA 1
ATOM 1381 C C . TRP A 1 171 ? -2.561 0.082 -7.895 1.00 85.75 171 TRP A C 1
ATOM 1383 O O . TRP A 1 171 ? -2.604 -0.958 -7.232 1.00 85.75 171 TRP A O 1
ATOM 1393 N N . LEU A 1 172 ? -1.441 0.759 -8.114 1.00 87.31 172 LEU A N 1
ATOM 1394 C CA . LEU A 1 172 ? -0.110 0.286 -7.765 1.00 87.31 172 LEU A CA 1
ATOM 1395 C C . LEU A 1 172 ? 0.540 1.185 -6.723 1.00 87.31 172 LEU A C 1
ATOM 1397 O O . LEU A 1 172 ? 0.344 2.397 -6.706 1.00 87.31 172 LEU A O 1
ATOM 1401 N N . ILE A 1 173 ? 1.360 0.567 -5.890 1.00 91.12 173 ILE A N 1
ATOM 1402 C CA . ILE A 1 173 ? 2.359 1.215 -5.049 1.00 91.12 173 ILE A CA 1
ATOM 1403 C C . ILE A 1 173 ? 3.701 0.818 -5.627 1.00 91.12 173 ILE A C 1
ATOM 1405 O O . ILE A 1 173 ? 3.901 -0.357 -5.955 1.00 91.12 173 ILE A O 1
ATOM 1409 N N . SER A 1 174 ? 4.623 1.769 -5.717 1.00 88.75 174 SER A N 1
ATOM 1410 C CA . SER A 1 174 ? 5.871 1.515 -6.420 1.00 88.75 174 SER A CA 1
ATOM 1411 C C . SER A 1 174 ? 7.088 1.895 -5.610 1.00 88.75 174 SER A C 1
ATOM 1413 O O . SER A 1 174 ? 7.121 2.952 -4.987 1.00 88.75 174 SER A O 1
ATOM 1415 N N . CYS A 1 175 ? 8.108 1.045 -5.652 1.00 89.25 175 CYS A N 1
ATOM 1416 C CA . CYS A 1 175 ? 9.452 1.410 -5.228 1.00 89.25 175 CYS A CA 1
ATOM 1417 C C . CYS A 1 175 ? 10.244 1.800 -6.470 1.00 89.25 175 CYS A C 1
ATOM 1419 O O . CYS A 1 175 ? 10.190 1.087 -7.468 1.00 89.25 175 CYS A O 1
ATOM 1421 N N . VAL A 1 176 ? 10.980 2.904 -6.407 1.00 84.88 176 VAL A N 1
ATOM 1422 C CA . VAL A 1 176 ? 11.784 3.412 -7.519 1.00 84.88 176 VAL A CA 1
ATOM 1423 C C . VAL A 1 176 ? 13.250 3.487 -7.107 1.00 84.88 176 VAL A C 1
ATOM 1425 O O . VAL A 1 176 ? 13.577 3.828 -5.968 1.00 84.88 176 VAL A O 1
ATOM 1428 N N . VAL A 1 177 ? 14.144 3.165 -8.035 1.00 80.81 177 VAL A N 1
ATOM 1429 C CA . VAL A 1 177 ? 15.586 3.378 -7.901 1.00 80.81 177 VAL A CA 1
ATOM 1430 C C . VAL A 1 177 ? 16.089 4.045 -9.177 1.00 80.81 177 VAL A C 1
ATOM 1432 O O . VAL A 1 177 ? 15.838 3.559 -10.276 1.00 80.81 177 VAL A O 1
ATOM 1435 N N . SER A 1 178 ? 16.760 5.185 -9.025 1.00 73.38 178 SER A N 1
ATOM 1436 C CA . SER A 1 178 ? 17.326 5.960 -10.135 1.00 73.38 178 SER A CA 1
ATOM 1437 C C . SER A 1 178 ? 18.598 5.292 -10.679 1.00 73.38 178 SER A C 1
ATOM 1439 O O . SER A 1 178 ? 19.372 4.740 -9.899 1.00 73.38 178 SER A O 1
ATOM 1441 N N . MET A 1 179 ? 18.825 5.376 -11.990 1.00 69.06 179 MET A N 1
ATOM 1442 C CA . MET A 1 179 ? 20.000 4.861 -12.700 1.00 69.06 179 MET A CA 1
ATOM 1443 C C . MET A 1 179 ? 20.441 5.852 -13.785 1.00 69.06 179 MET A C 1
ATOM 1445 O O . MET A 1 179 ? 19.942 5.776 -14.899 1.00 69.06 179 MET A O 1
ATOM 1449 N N . ASP A 1 180 ? 21.390 6.745 -13.504 1.00 68.38 180 ASP A N 1
ATOM 1450 C CA . ASP A 1 180 ? 21.820 7.799 -14.443 1.00 68.38 180 ASP A CA 1
ATOM 1451 C C . ASP A 1 180 ? 20.619 8.520 -15.106 1.00 68.38 180 ASP A C 1
ATOM 1453 O O . ASP A 1 180 ? 19.907 9.259 -14.427 1.00 68.38 180 ASP A O 1
ATOM 1457 N N . ASP A 1 181 ? 20.369 8.267 -16.398 1.00 63.19 181 ASP A N 1
ATOM 1458 C CA . ASP A 1 181 ? 19.276 8.840 -17.201 1.00 63.19 181 ASP A CA 1
ATOM 1459 C C . ASP A 1 181 ? 17.957 8.036 -17.160 1.00 63.19 181 ASP A C 1
ATOM 1461 O O . ASP A 1 181 ? 16.939 8.480 -17.696 1.00 63.19 181 ASP A O 1
ATOM 1465 N N . ASP A 1 182 ? 17.959 6.864 -16.526 1.00 69.81 182 ASP A N 1
ATOM 1466 C CA . ASP A 1 182 ? 16.850 5.914 -16.443 1.00 69.81 182 ASP A CA 1
ATOM 1467 C C . ASP A 1 182 ? 16.438 5.664 -14.975 1.00 69.81 182 ASP A C 1
ATOM 1469 O O . ASP A 1 182 ? 17.062 6.126 -14.016 1.00 69.81 182 ASP A O 1
ATOM 1473 N N . TYR A 1 183 ? 15.366 4.900 -14.761 1.00 73.62 183 TYR A N 1
ATOM 1474 C CA . TYR A 1 183 ? 15.026 4.379 -13.438 1.00 73.62 183 TYR A CA 1
ATOM 1475 C C . TYR A 1 183 ? 14.387 2.994 -13.504 1.00 73.62 183 TYR A C 1
ATOM 1477 O O . TYR A 1 183 ? 13.714 2.635 -14.470 1.00 73.62 183 TYR A O 1
ATOM 1485 N N . ILE A 1 184 ? 14.563 2.218 -12.437 1.00 79.56 184 ILE A N 1
ATOM 1486 C CA . ILE A 1 184 ? 13.855 0.955 -12.233 1.00 79.56 184 ILE A CA 1
ATOM 1487 C C . ILE A 1 184 ? 12.706 1.196 -11.268 1.00 79.56 184 ILE A C 1
ATOM 1489 O O . ILE A 1 184 ? 12.863 1.865 -10.246 1.00 79.56 184 ILE A O 1
ATOM 1493 N N . GLN A 1 185 ? 11.562 0.601 -11.563 1.00 84.94 185 GLN A N 1
ATOM 1494 C CA . GLN A 1 185 ? 10.367 0.667 -10.746 1.00 84.94 185 GLN A CA 1
ATOM 1495 C C . GLN A 1 185 ? 9.848 -0.743 -10.459 1.00 84.94 185 GLN A C 1
ATOM 1497 O O . GLN A 1 185 ? 9.620 -1.526 -11.369 1.00 84.94 185 GLN A O 1
ATOM 1502 N N . LEU A 1 186 ? 9.632 -1.078 -9.193 1.00 89.69 186 LEU A N 1
ATOM 1503 C CA . LEU A 1 186 ? 8.956 -2.303 -8.767 1.00 89.69 186 LEU A CA 1
ATOM 1504 C C . LEU A 1 186 ? 7.522 -1.960 -8.389 1.00 89.69 186 LEU A C 1
ATOM 1506 O O . LEU A 1 186 ? 7.314 -1.043 -7.599 1.00 89.69 186 LEU A O 1
ATOM 1510 N N . ASN A 1 187 ? 6.554 -2.714 -8.905 1.00 88.62 187 ASN A N 1
ATOM 1511 C CA . ASN A 1 187 ? 5.133 -2.436 -8.736 1.00 88.62 187 ASN A CA 1
ATOM 1512 C C . ASN A 1 187 ? 4.397 -3.493 -7.925 1.00 88.62 187 ASN A C 1
ATOM 1514 O O . ASN A 1 187 ? 4.378 -4.677 -8.278 1.00 88.62 187 ASN A O 1
ATOM 1518 N N . ILE A 1 188 ? 3.695 -3.037 -6.893 1.00 91.62 188 ILE A N 1
ATOM 1519 C CA . ILE A 1 188 ? 2.855 -3.852 -6.019 1.00 91.62 188 ILE A CA 1
ATOM 1520 C C . ILE A 1 188 ? 1.401 -3.397 -6.176 1.00 91.62 188 ILE A C 1
ATOM 1522 O O . ILE A 1 188 ? 1.090 -2.254 -5.835 1.00 91.62 188 ILE A O 1
ATOM 1526 N N . PRO A 1 189 ? 0.480 -4.262 -6.629 1.00 90.75 189 PRO A N 1
ATOM 1527 C CA . PRO A 1 189 ? -0.936 -3.939 -6.651 1.00 90.75 189 PRO A CA 1
ATOM 1528 C C . PRO A 1 189 ? -1.462 -3.810 -5.228 1.00 90.75 189 PRO A C 1
ATOM 1530 O O . PRO A 1 189 ? -1.207 -4.670 -4.380 1.00 90.75 189 PRO A O 1
ATOM 1533 N N . VAL A 1 190 ? -2.269 -2.783 -4.978 1.00 90.56 190 VAL A N 1
ATOM 1534 C CA . VAL A 1 190 ? -2.950 -2.592 -3.689 1.00 90.56 190 VAL A CA 1
ATOM 1535 C C . VAL A 1 190 ? -3.777 -3.833 -3.318 1.00 90.56 190 VAL A C 1
ATOM 1537 O O . VAL A 1 190 ? -3.783 -4.277 -2.168 1.00 90.56 190 VAL A O 1
ATOM 1540 N N . GLN A 1 191 ? -4.411 -4.459 -4.312 1.00 88.25 191 GLN A N 1
ATOM 1541 C CA . GLN A 1 191 ? -5.194 -5.687 -4.172 1.00 88.25 191 GLN A CA 1
ATOM 1542 C C . GLN A 1 191 ? -4.360 -6.863 -3.646 1.00 88.25 191 GLN A C 1
ATOM 1544 O O . GLN A 1 191 ? -4.880 -7.684 -2.893 1.00 88.25 191 GLN A O 1
ATOM 1549 N N . SER A 1 192 ? -3.069 -6.943 -3.986 1.00 90.56 192 SER A N 1
ATOM 1550 C CA . SER A 1 192 ? -2.186 -8.000 -3.478 1.00 90.56 192 SER A CA 1
ATOM 1551 C C . SER A 1 192 ? -1.984 -7.883 -1.969 1.00 90.56 192 SER A C 1
ATOM 1553 O O . SER A 1 192 ? -1.942 -8.902 -1.284 1.00 90.56 192 SER A O 1
ATOM 1555 N N . ILE A 1 193 ? -1.913 -6.661 -1.429 1.00 91.25 193 ILE A N 1
ATOM 1556 C CA . ILE A 1 193 ? -1.809 -6.427 0.021 1.00 91.25 193 ILE A CA 1
ATOM 1557 C C . ILE A 1 193 ? -3.108 -6.854 0.709 1.00 91.25 193 ILE A C 1
ATOM 1559 O O . ILE A 1 193 ? -3.070 -7.605 1.684 1.00 91.25 193 ILE A O 1
ATOM 1563 N N . LYS A 1 194 ? -4.259 -6.442 0.161 1.00 91.94 194 LYS A N 1
ATOM 1564 C CA . LYS A 1 194 ? -5.578 -6.845 0.672 1.00 91.94 194 LYS A CA 1
ATOM 1565 C C . LYS A 1 194 ? -5.707 -8.374 0.726 1.00 91.94 194 LYS A C 1
ATOM 1567 O O . LYS A 1 194 ? -5.908 -8.929 1.804 1.00 91.94 194 LYS A O 1
ATOM 1572 N N . LYS A 1 195 ? -5.479 -9.054 -0.402 1.00 91.38 195 LYS A N 1
ATOM 1573 C CA . LYS A 1 195 ? -5.622 -10.513 -0.535 1.00 91.38 195 LYS A CA 1
ATOM 1574 C C . LYS A 1 195 ? -4.644 -11.299 0.339 1.00 91.38 195 LYS A C 1
ATOM 1576 O O . LYS A 1 195 ? -4.989 -12.356 0.867 1.00 91.38 195 LYS A O 1
ATOM 1581 N N . ASN A 1 196 ? -3.399 -10.836 0.454 1.00 91.44 196 ASN A N 1
ATOM 1582 C CA . ASN A 1 196 ? -2.366 -11.597 1.153 1.00 91.44 196 ASN A CA 1
ATOM 1583 C C . ASN A 1 196 ? -2.398 -11.430 2.670 1.00 91.44 196 ASN A C 1
ATOM 1585 O O . ASN A 1 196 ? -1.972 -12.369 3.343 1.00 91.44 196 ASN A O 1
ATOM 1589 N N . TYR A 1 197 ? -2.906 -10.302 3.177 1.00 93.00 197 TYR A N 1
ATOM 1590 C CA . TYR A 1 197 ? -2.890 -9.981 4.606 1.00 93.00 197 TYR A CA 1
ATOM 1591 C C . TYR A 1 197 ? -4.287 -9.761 5.185 1.00 93.00 197 TYR A C 1
ATOM 1593 O O . TYR A 1 197 ? -4.680 -10.471 6.106 1.00 93.00 197 TYR A O 1
ATOM 1601 N N . LEU A 1 198 ? -5.056 -8.813 4.641 1.00 93.38 198 LEU A N 1
ATOM 1602 C CA . LEU A 1 198 ? -6.315 -8.383 5.260 1.00 93.38 198 LEU A CA 1
ATOM 1603 C C . LEU A 1 198 ? -7.421 -9.435 5.128 1.00 93.38 198 LEU A C 1
ATOM 1605 O O . LEU A 1 198 ? -8.113 -9.726 6.100 1.00 93.38 198 LEU A O 1
ATOM 1609 N N . ASP A 1 199 ? -7.568 -10.031 3.945 1.00 91.31 199 ASP A N 1
ATOM 1610 C CA . ASP A 1 199 ? -8.646 -10.989 3.669 1.00 91.31 199 ASP A CA 1
ATOM 1611 C C . ASP A 1 199 ? -8.439 -12.336 4.384 1.00 91.31 199 ASP A C 1
ATOM 1613 O O . ASP A 1 199 ? -9.398 -13.074 4.603 1.00 91.31 199 ASP A O 1
ATOM 1617 N N . LYS A 1 200 ? -7.197 -12.649 4.781 1.00 89.19 200 LYS A N 1
ATOM 1618 C CA . LYS A 1 200 ? -6.853 -13.869 5.533 1.00 89.19 200 LYS A CA 1
ATOM 1619 C C . LYS A 1 200 ? -7.002 -13.714 7.044 1.00 89.19 200 LYS A C 1
ATOM 1621 O O . LYS A 1 200 ? -7.062 -14.717 7.750 1.00 89.19 200 LYS A O 1
ATOM 1626 N N . ALA A 1 201 ? -7.017 -12.484 7.547 1.00 88.06 201 ALA A N 1
ATOM 1627 C CA . ALA A 1 201 ? -7.133 -12.216 8.971 1.00 88.06 201 ALA A CA 1
ATOM 1628 C C . ALA A 1 201 ? -8.577 -12.402 9.456 1.00 88.06 201 ALA A C 1
ATOM 1630 O O . ALA A 1 201 ? -9.526 -12.202 8.701 1.00 88.06 201 ALA A O 1
ATOM 1631 N N . SER A 1 202 ? -8.778 -12.742 10.728 1.00 86.12 202 SER A N 1
ATOM 1632 C CA . SER A 1 202 ? -10.095 -12.724 11.379 1.00 86.12 202 SER A CA 1
ATOM 1633 C C . SER A 1 202 ? -10.385 -11.336 11.954 1.00 86.12 202 SER A C 1
ATOM 1635 O O . SER A 1 202 ? -9.577 -10.824 12.717 1.00 86.12 202 SER A O 1
ATOM 1637 N N . GLY A 1 203 ? -11.532 -10.735 11.626 1.00 87.00 203 GLY A N 1
ATOM 1638 C CA . GLY A 1 203 ? -11.918 -9.402 12.109 1.00 87.00 203 GLY A CA 1
ATOM 1639 C C . GLY A 1 203 ? -11.872 -8.306 11.041 1.00 87.00 203 GLY A C 1
ATOM 1640 O O . GLY A 1 203 ? -11.688 -8.567 9.851 1.00 87.00 203 GLY A O 1
ATOM 1641 N N . TYR A 1 204 ? -12.087 -7.065 11.457 1.00 92.69 204 TYR A N 1
ATOM 1642 C CA . TYR A 1 204 ? -12.217 -5.925 10.554 1.00 92.69 204 TYR A CA 1
ATOM 1643 C C . TYR A 1 204 ? -10.898 -5.165 10.485 1.00 92.69 204 TYR A C 1
ATOM 1645 O O . TYR A 1 204 ? -10.398 -4.707 11.508 1.00 92.69 204 TYR A O 1
ATOM 1653 N N . TYR A 1 205 ? -10.343 -5.020 9.284 1.00 95.00 205 TYR A N 1
ATOM 1654 C CA . TYR A 1 205 ? -9.079 -4.323 9.068 1.00 95.00 205 TYR A CA 1
ATOM 1655 C C . TYR A 1 205 ? -9.161 -3.332 7.918 1.00 95.00 205 TYR A C 1
ATOM 1657 O O . TYR A 1 205 ? -9.890 -3.547 6.939 1.00 95.00 205 TYR A O 1
ATOM 1665 N N . PHE A 1 206 ? -8.361 -2.277 8.026 1.00 95.62 206 PHE A N 1
ATOM 1666 C CA . PHE A 1 206 ? -8.057 -1.371 6.932 1.00 95.62 206 PHE A CA 1
ATOM 1667 C C . PHE A 1 206 ? -6.643 -0.794 7.059 1.00 95.62 206 PHE A C 1
ATOM 1669 O O . PHE A 1 206 ? -6.035 -0.811 8.127 1.00 95.62 206 PHE A O 1
ATOM 1676 N N . ILE A 1 207 ? -6.117 -0.289 5.947 1.00 95.75 207 ILE A N 1
ATOM 1677 C CA . ILE A 1 207 ? -4.840 0.417 5.866 1.00 95.75 207 ILE A CA 1
ATOM 1678 C C . ILE A 1 207 ? -5.118 1.837 5.395 1.00 95.75 207 ILE A C 1
ATOM 1680 O O . ILE A 1 207 ? -5.807 2.036 4.390 1.00 95.75 207 ILE A O 1
ATOM 1684 N N . MET A 1 208 ? -4.547 2.815 6.089 1.00 95.12 208 MET A N 1
ATOM 1685 C CA . MET A 1 208 ? -4.573 4.214 5.676 1.00 95.12 208 MET A CA 1
ATOM 1686 C C . MET A 1 208 ? -3.175 4.819 5.650 1.00 95.12 208 MET A C 1
ATOM 1688 O O . MET A 1 208 ? -2.276 4.387 6.370 1.00 95.12 208 MET A O 1
ATOM 1692 N N . ASP A 1 209 ? -2.990 5.834 4.820 1.00 93.81 209 ASP A N 1
ATOM 1693 C CA . ASP A 1 209 ? -1.734 6.573 4.752 1.00 93.81 209 ASP A CA 1
ATOM 1694 C C . ASP A 1 209 ? -1.704 7.776 5.726 1.00 93.81 209 ASP A C 1
ATOM 1696 O O . ASP A 1 209 ? -2.724 8.098 6.344 1.00 93.81 209 ASP A O 1
ATOM 1700 N N . PRO A 1 210 ? -0.573 8.503 5.841 1.00 91.56 210 PRO A N 1
ATOM 1701 C CA . PRO A 1 210 ? -0.463 9.681 6.708 1.00 91.56 210 PRO A CA 1
ATOM 1702 C C . PRO A 1 210 ? -1.455 10.815 6.413 1.00 91.56 210 PRO A C 1
ATOM 1704 O O . PRO A 1 210 ? -1.651 11.692 7.249 1.00 91.56 210 PRO A O 1
ATOM 1707 N N . LYS A 1 211 ? -2.060 10.843 5.218 1.00 91.81 211 LYS A N 1
ATOM 1708 C CA . LYS A 1 211 ? -3.049 11.853 4.811 1.00 91.81 211 LYS A CA 1
ATOM 1709 C C . LYS A 1 211 ? -4.491 11.364 5.010 1.00 91.81 211 LYS A C 1
ATOM 1711 O O . LYS A 1 211 ? -5.429 12.049 4.594 1.00 91.81 211 LYS A O 1
ATOM 1716 N N . GLY A 1 212 ? -4.682 10.191 5.615 1.00 91.94 212 GLY A N 1
ATOM 1717 C CA . GLY A 1 212 ? -5.990 9.577 5.836 1.00 91.94 212 GLY A CA 1
ATOM 1718 C C . GLY A 1 212 ? -6.609 8.954 4.583 1.00 91.94 212 GLY A C 1
ATOM 1719 O O . GLY A 1 212 ? -7.800 8.650 4.570 1.00 91.94 212 GLY A O 1
ATOM 1720 N N . ARG A 1 213 ? -5.846 8.761 3.503 1.00 92.06 213 ARG A N 1
ATOM 1721 C CA . ARG A 1 213 ? -6.339 8.043 2.321 1.00 92.06 213 ARG A CA 1
ATOM 1722 C C . ARG A 1 213 ? -6.491 6.569 2.660 1.00 92.06 213 ARG A C 1
ATOM 1724 O O . ARG A 1 213 ? -5.562 5.959 3.185 1.00 92.06 213 ARG A O 1
ATOM 1731 N N . LEU A 1 214 ? -7.656 6.010 2.350 1.00 92.50 214 LEU A N 1
ATOM 1732 C CA . LEU A 1 214 ? -7.961 4.601 2.560 1.00 92.50 214 LEU A CA 1
ATOM 1733 C C . LEU A 1 214 ? -7.296 3.788 1.447 1.00 92.50 214 LEU A C 1
ATOM 1735 O O . LEU A 1 214 ? -7.759 3.794 0.309 1.00 92.50 214 LEU A O 1
ATOM 1739 N N . ILE A 1 215 ? -6.199 3.110 1.776 1.00 92.12 215 ILE A N 1
ATOM 1740 C CA . ILE A 1 215 ? -5.417 2.332 0.814 1.00 92.12 215 ILE A CA 1
ATOM 1741 C C . ILE A 1 215 ? -6.106 1.002 0.527 1.00 92.12 215 ILE A C 1
ATOM 1743 O O . ILE A 1 215 ? -6.310 0.650 -0.628 1.00 92.12 215 ILE A O 1
ATOM 1747 N N . ALA A 1 216 ? -6.475 0.262 1.569 1.00 91.94 216 ALA A N 1
ATOM 1748 C CA . ALA A 1 216 ? -7.142 -1.026 1.437 1.00 91.94 216 ALA A CA 1
ATOM 1749 C C . ALA A 1 216 ? -8.056 -1.282 2.636 1.00 91.94 216 ALA A C 1
ATOM 1751 O O . ALA A 1 216 ? -7.719 -0.920 3.760 1.00 91.94 216 ALA A O 1
ATOM 1752 N N . SER A 1 217 ? -9.178 -1.955 2.407 1.00 92.56 217 SER A N 1
ATOM 1753 C CA . SER A 1 217 ? -10.107 -2.424 3.436 1.00 92.56 217 SER A CA 1
ATOM 1754 C C . SER A 1 217 ? -10.465 -3.880 3.179 1.00 92.56 217 SER A C 1
ATOM 1756 O O . SER A 1 217 ? -10.600 -4.310 2.029 1.00 92.56 217 SER A O 1
ATOM 1758 N N . ARG A 1 218 ? -10.645 -4.644 4.259 1.00 90.75 218 ARG A N 1
ATOM 1759 C CA . ARG A 1 218 ? -11.398 -5.899 4.186 1.00 90.75 218 ARG A CA 1
ATOM 1760 C C . ARG A 1 218 ? -12.871 -5.560 3.930 1.00 90.75 218 ARG A C 1
ATOM 1762 O O . ARG A 1 218 ? -13.384 -4.626 4.534 1.00 90.75 218 ARG A O 1
ATOM 1769 N N . GLU A 1 219 ? -13.538 -6.337 3.083 1.00 79.12 219 GLU A N 1
ATOM 1770 C CA . GLU A 1 219 ? -14.903 -6.074 2.585 1.00 79.12 219 GLU A CA 1
ATOM 1771 C C . GLU A 1 219 ? -15.909 -5.732 3.702 1.00 79.12 219 GLU A C 1
ATOM 1773 O O . GLU A 1 219 ? -16.563 -4.696 3.674 1.00 79.12 219 GLU A O 1
ATOM 1778 N N . ASN A 1 220 ? -15.939 -6.508 4.787 1.00 81.38 220 ASN A N 1
ATOM 1779 C CA . ASN A 1 220 ? -16.902 -6.267 5.867 1.00 81.38 220 ASN A CA 1
ATOM 1780 C C . ASN A 1 220 ? -16.589 -5.025 6.729 1.00 81.38 220 ASN A C 1
ATOM 1782 O O . ASN A 1 220 ? -17.469 -4.536 7.440 1.00 81.38 220 ASN A O 1
ATOM 1786 N N . THR A 1 221 ? -15.363 -4.490 6.675 1.00 86.06 221 THR A N 1
ATOM 1787 C CA . THR A 1 221 ? -14.954 -3.287 7.427 1.00 86.06 221 THR A CA 1
ATOM 1788 C C . THR A 1 221 ? -15.665 -2.033 6.917 1.00 86.06 221 THR A C 1
ATOM 1790 O O . THR A 1 221 ? -15.878 -1.081 7.666 1.00 86.06 221 THR A O 1
ATOM 1793 N N . GLU A 1 222 ? -16.054 -2.034 5.645 1.00 78.88 222 GLU A N 1
ATOM 1794 C CA . GLU A 1 222 ? -16.560 -0.876 4.900 1.00 78.88 222 GLU A CA 1
ATOM 1795 C C . GLU A 1 222 ? -17.886 -0.368 5.471 1.00 78.88 222 GLU A C 1
ATOM 1797 O O . GLU A 1 222 ? -18.095 0.839 5.603 1.00 78.88 222 GLU A O 1
ATOM 1802 N N . SER A 1 223 ? -18.726 -1.296 5.936 1.00 81.94 223 SER A N 1
ATOM 1803 C CA . SER A 1 223 ? -19.986 -1.005 6.631 1.00 81.94 223 SER A CA 1
ATOM 1804 C C . SER A 1 223 ? -19.801 -0.260 7.964 1.00 81.94 223 SER A C 1
ATOM 1806 O O . SER A 1 223 ? -20.678 0.504 8.378 1.00 81.94 223 SER A O 1
ATOM 1808 N N . ILE A 1 224 ? -18.652 -0.447 8.623 1.00 82.56 224 ILE A N 1
ATOM 1809 C CA . ILE A 1 224 ? -18.339 0.147 9.928 1.00 82.56 224 ILE A CA 1
ATOM 1810 C C . ILE A 1 224 ? -17.660 1.506 9.745 1.00 82.56 224 ILE A C 1
ATOM 1812 O O . ILE A 1 224 ? -18.036 2.479 10.397 1.00 82.56 224 ILE A O 1
ATOM 1816 N N . ILE A 1 225 ? -16.682 1.591 8.838 1.00 85.81 225 ILE A N 1
ATOM 1817 C CA . ILE A 1 225 ? -15.951 2.843 8.587 1.00 85.81 225 ILE A CA 1
ATOM 1818 C C . ILE A 1 225 ? -16.767 3.834 7.751 1.00 85.81 225 ILE A C 1
ATOM 1820 O O . ILE A 1 225 ? -16.508 5.034 7.818 1.00 85.81 225 ILE A O 1
ATOM 1824 N N . ALA A 1 226 ? -17.758 3.361 6.984 1.00 83.38 226 ALA A N 1
ATOM 1825 C CA . ALA A 1 226 ? -18.654 4.168 6.153 1.00 83.38 226 ALA A CA 1
ATOM 1826 C C . ALA A 1 226 ? -17.916 5.119 5.185 1.00 83.38 226 ALA A C 1
ATOM 1828 O O . ALA A 1 226 ? -18.303 6.281 5.025 1.00 83.38 226 ALA A O 1
ATOM 1829 N N . VAL A 1 227 ? -16.846 4.616 4.564 1.00 82.50 227 VAL A N 1
ATOM 1830 C CA . VAL A 1 227 ? -16.039 5.276 3.523 1.00 82.50 227 VAL A CA 1
ATOM 1831 C C . VAL A 1 227 ? -16.165 4.456 2.243 1.00 82.50 227 VAL A C 1
ATOM 1833 O O . VAL A 1 227 ? -16.201 3.230 2.309 1.00 82.50 227 VAL A O 1
ATOM 1836 N N . GLU A 1 228 ? -16.211 5.119 1.089 1.00 75.25 228 GLU A N 1
ATOM 1837 C CA . GLU A 1 228 ? -16.167 4.430 -0.201 1.00 75.25 228 GLU A CA 1
ATOM 1838 C C . GLU A 1 228 ? -14.837 3.682 -0.370 1.00 75.25 228 GLU A C 1
ATOM 1840 O O . GLU A 1 228 ? -13.753 4.221 -0.139 1.00 75.25 228 GLU A O 1
ATOM 1845 N N . SER A 1 229 ? -14.930 2.418 -0.748 1.00 66.31 229 SER A N 1
ATOM 1846 C CA . SER A 1 229 ? -13.849 1.432 -0.681 1.00 66.31 229 SER A CA 1
ATOM 1847 C C . SER A 1 229 ? -13.536 0.797 -2.032 1.00 66.31 229 SER A C 1
ATOM 1849 O O . SER A 1 229 ? -12.408 0.339 -2.249 1.00 66.31 229 SER A O 1
ATOM 1851 N N . GLU A 1 230 ? -14.486 0.810 -2.969 1.00 66.12 230 GLU A N 1
ATOM 1852 C CA . GLU A 1 230 ? -14.327 0.225 -4.294 1.00 66.12 230 GLU A CA 1
ATOM 1853 C C . GLU A 1 230 ? -13.412 1.076 -5.166 1.00 66.12 230 GLU A C 1
ATOM 1855 O O . GLU A 1 230 ? -13.461 2.304 -5.185 1.00 66.12 230 GLU A O 1
ATOM 1860 N N . PHE A 1 231 ? -12.456 0.422 -5.824 1.00 66.31 231 PHE A N 1
ATOM 1861 C CA . PHE A 1 231 ? -11.625 1.091 -6.816 1.00 66.31 231 PHE A CA 1
ATOM 1862 C C . PHE A 1 231 ? -12.413 1.145 -8.113 1.00 66.31 231 PHE A C 1
ATOM 1864 O O . PHE A 1 231 ? -12.483 0.143 -8.823 1.00 66.31 231 PHE A O 1
ATOM 1871 N N . GLU A 1 232 ? -12.965 2.312 -8.431 1.00 64.62 232 GLU A N 1
ATOM 1872 C CA . GLU A 1 232 ? -13.393 2.564 -9.799 1.00 64.62 232 GLU A CA 1
ATOM 1873 C C . GLU A 1 232 ? -12.191 2.352 -10.720 1.00 64.62 232 GLU A C 1
ATOM 1875 O O . GLU A 1 232 ? -11.063 2.764 -10.411 1.00 64.62 232 GLU A O 1
ATOM 1880 N N . LYS A 1 233 ? -12.421 1.652 -11.833 1.00 63.44 233 LYS A N 1
ATOM 1881 C CA . LYS A 1 233 ? -11.446 1.602 -12.915 1.00 63.44 233 LYS A CA 1
ATOM 1882 C C . LYS A 1 233 ? -11.453 2.987 -13.541 1.00 63.44 233 LYS A C 1
ATOM 1884 O O . LYS A 1 233 ? -12.463 3.345 -14.151 1.00 63.44 233 LYS A O 1
ATOM 1889 N N . PRO A 1 234 ? -10.383 3.776 -13.390 1.00 59.78 234 PRO A N 1
ATOM 1890 C CA . PRO A 1 234 ? -10.302 4.992 -14.165 1.00 59.78 234 PRO A CA 1
ATOM 1891 C C . PRO A 1 234 ? -10.305 4.631 -15.653 1.00 59.78 234 PRO A C 1
ATOM 1893 O O . PRO A 1 234 ? -9.865 3.543 -16.038 1.00 59.78 234 PRO A O 1
ATOM 1896 N N . GLY A 1 235 ? -10.843 5.527 -16.481 1.00 56.09 235 GLY A N 1
ATOM 1897 C CA . GLY A 1 235 ? -10.757 5.398 -17.934 1.00 56.09 235 GLY A CA 1
ATOM 1898 C C . GLY A 1 235 ? -9.305 5.462 -18.434 1.00 56.09 235 GLY A C 1
ATOM 1899 O O . GLY A 1 235 ? -8.349 5.227 -17.699 1.00 56.09 235 GLY A O 1
ATOM 1900 N N . ASN A 1 236 ? -9.114 5.832 -19.698 1.00 51.69 236 ASN A N 1
ATOM 1901 C CA . ASN A 1 236 ? -7.780 5.876 -20.316 1.00 51.69 236 ASN A CA 1
ATOM 1902 C C . ASN A 1 236 ? -6.867 7.013 -19.796 1.00 51.69 236 ASN A C 1
ATOM 1904 O O . ASN A 1 236 ? -5.713 7.103 -20.208 1.00 51.69 236 ASN A O 1
ATOM 1908 N N . GLU A 1 237 ? -7.351 7.870 -18.894 1.00 52.28 237 GLU A N 1
ATOM 1909 C CA . GLU A 1 237 ? -6.609 9.015 -18.358 1.00 52.28 237 GLU A CA 1
ATOM 1910 C C . GLU A 1 237 ? -5.900 8.698 -17.032 1.00 52.28 237 GLU A C 1
ATOM 1912 O O . GLU A 1 237 ? -6.268 7.784 -16.290 1.00 52.28 237 GLU A O 1
ATOM 1917 N N . ILE A 1 238 ? -4.859 9.474 -16.712 1.00 51.81 238 ILE A N 1
ATOM 1918 C CA . ILE A 1 238 ? -4.200 9.418 -15.402 1.00 51.81 238 ILE A CA 1
ATOM 1919 C C . ILE A 1 238 ? -5.174 9.935 -14.362 1.00 51.81 238 ILE A C 1
ATOM 1921 O O . ILE A 1 238 ? -5.426 11.136 -14.284 1.00 51.81 238 ILE A O 1
ATOM 1925 N N . VAL A 1 239 ? -5.678 9.041 -13.526 1.00 61.47 239 VAL A N 1
ATOM 1926 C CA . VAL A 1 239 ? -6.580 9.438 -12.453 1.00 61.47 239 VAL A CA 1
ATOM 1927 C C . VAL A 1 239 ? -5.798 9.552 -11.155 1.00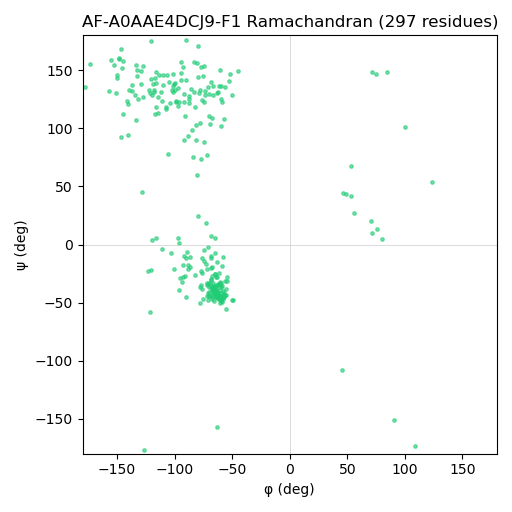 61.47 239 VAL A C 1
ATOM 1929 O O . VAL A 1 239 ? -5.122 8.618 -10.715 1.00 61.47 239 VAL A O 1
ATOM 1932 N N . GLU A 1 240 ? -5.870 10.742 -10.556 1.00 67.94 240 GLU A N 1
ATOM 1933 C CA . GLU A 1 240 ? -5.461 10.961 -9.172 1.00 67.94 240 GLU A CA 1
ATOM 1934 C C . GLU A 1 240 ? -6.146 9.934 -8.268 1.00 67.94 240 GLU A C 1
ATOM 1936 O O . GLU A 1 240 ? -7.293 9.555 -8.504 1.00 67.94 240 GLU A O 1
ATOM 1941 N N . PHE A 1 241 ? -5.474 9.508 -7.197 1.00 76.00 241 PHE A N 1
ATOM 1942 C CA . PHE A 1 241 ? -6.096 8.616 -6.222 1.00 76.00 241 PHE A CA 1
ATOM 1943 C C . PHE A 1 241 ? -7.464 9.171 -5.772 1.00 76.00 241 PHE A C 1
ATOM 1945 O O . PHE A 1 241 ? -7.518 10.349 -5.387 1.00 76.00 241 PHE A O 1
ATOM 1952 N N . PRO A 1 242 ? -8.559 8.380 -5.805 1.00 78.31 242 PRO A N 1
ATOM 1953 C CA . PRO A 1 242 ? -9.900 8.926 -5.657 1.00 78.31 242 PRO A CA 1
ATOM 1954 C C . PRO A 1 242 ? -10.049 9.660 -4.329 1.00 78.31 242 PRO A C 1
ATOM 1956 O O . PRO A 1 242 ? -9.850 9.092 -3.254 1.00 78.31 242 PRO A O 1
ATOM 1959 N N . LYS A 1 243 ? -10.428 10.941 -4.387 1.00 79.06 243 LYS A N 1
ATOM 1960 C CA . LYS A 1 243 ? -10.592 11.763 -3.178 1.00 79.06 243 LYS A CA 1
ATOM 1961 C C . LYS A 1 243 ? -11.675 11.211 -2.251 1.00 79.06 243 LYS A C 1
ATOM 1963 O O . LYS A 1 243 ? -11.634 11.505 -1.059 1.00 79.06 243 LYS A O 1
ATOM 1968 N N . SER A 1 244 ? -12.635 10.448 -2.782 1.00 77.69 244 SER A N 1
ATOM 1969 C CA . SER A 1 244 ? -13.676 9.769 -2.004 1.00 77.69 244 SER A CA 1
ATOM 1970 C C . SER A 1 244 ? -13.121 8.712 -1.048 1.00 77.69 244 SER A C 1
ATOM 1972 O O . SER A 1 244 ? -13.668 8.549 0.042 1.00 77.69 244 SER A O 1
ATOM 1974 N N . LYS A 1 245 ? -11.972 8.107 -1.375 1.00 86.25 245 LYS A N 1
ATOM 1975 C CA . LYS A 1 245 ? -11.245 7.150 -0.532 1.00 86.25 245 LYS A CA 1
ATOM 1976 C C . LYS A 1 245 ? -10.404 7.837 0.529 1.00 86.25 245 LYS A C 1
ATOM 1978 O O . LYS A 1 245 ? -9.178 7.712 0.580 1.00 86.25 245 LYS A O 1
ATOM 1983 N N . ASN A 1 246 ? -11.063 8.594 1.388 1.00 90.44 246 ASN A N 1
ATOM 1984 C CA . ASN A 1 246 ? -10.413 9.255 2.500 1.00 90.44 246 ASN A CA 1
ATOM 1985 C C . ASN A 1 246 ? -11.267 9.112 3.758 1.00 90.44 246 ASN A C 1
ATOM 1987 O O . ASN A 1 246 ? -12.466 9.382 3.733 1.00 90.44 246 ASN A O 1
ATOM 1991 N N . ILE A 1 247 ? -10.640 8.718 4.866 1.00 92.06 247 ILE A N 1
ATOM 1992 C CA . ILE A 1 247 ? -11.292 8.544 6.168 1.00 92.06 247 ILE A CA 1
ATOM 1993 C C . ILE A 1 247 ? -12.033 9.806 6.616 1.00 92.06 247 ILE A C 1
ATOM 1995 O O . ILE A 1 247 ? -13.103 9.698 7.206 1.00 92.06 247 ILE A O 1
ATOM 1999 N N . TYR A 1 248 ? -11.559 11.000 6.242 1.00 91.00 248 TYR A N 1
ATOM 2000 C CA . TYR A 1 248 ? -12.227 12.269 6.548 1.00 91.00 248 TYR A CA 1
ATOM 2001 C C . TYR A 1 248 ? -13.552 12.471 5.798 1.00 91.00 248 TYR A C 1
ATOM 2003 O O . TYR A 1 248 ? -14.304 13.385 6.127 1.00 91.00 248 TYR A O 1
ATOM 2011 N N . ARG A 1 249 ? -13.869 11.620 4.818 1.00 90.50 249 ARG A N 1
ATOM 2012 C CA . ARG A 1 249 ? -15.170 11.583 4.136 1.00 90.50 249 ARG A CA 1
ATOM 2013 C C . ARG A 1 249 ? -16.128 10.539 4.705 1.00 90.50 249 ARG A C 1
ATOM 2015 O O . ARG A 1 249 ? -17.244 10.426 4.205 1.00 90.50 249 ARG A O 1
ATOM 2022 N N . SER A 1 250 ? -15.726 9.803 5.744 1.00 91.50 250 SER A N 1
ATOM 2023 C CA . SER A 1 250 ? -16.622 8.886 6.449 1.00 91.50 250 SER A CA 1
ATOM 2024 C C . SER A 1 250 ? -17.893 9.604 6.890 1.00 91.50 250 SER A C 1
ATOM 2026 O O . SER A 1 250 ? -17.824 10.734 7.375 1.00 91.50 250 SER A O 1
ATOM 2028 N N . LYS A 1 251 ? -19.049 8.939 6.795 1.00 90.25 251 LYS A N 1
ATOM 2029 C CA . LYS A 1 251 ? -20.312 9.455 7.354 1.00 90.25 251 LYS A CA 1
ATOM 2030 C C . LYS A 1 251 ? -20.305 9.499 8.889 1.00 90.25 251 LYS A C 1
ATOM 2032 O O . LYS A 1 251 ? -21.067 10.261 9.476 1.00 90.25 251 LYS A O 1
ATOM 2037 N N . ASN A 1 252 ? -19.420 8.745 9.540 1.00 91.56 252 ASN A N 1
ATOM 2038 C CA . ASN A 1 252 ? -19.311 8.681 10.992 1.00 91.56 252 ASN A CA 1
ATOM 2039 C C . ASN A 1 252 ? -18.313 9.723 11.532 1.00 91.56 252 ASN A C 1
ATOM 2041 O O . ASN A 1 252 ? -17.104 9.582 11.367 1.00 91.56 252 ASN A O 1
ATOM 2045 N N . GLN A 1 253 ? -18.809 10.750 12.231 1.00 93.19 253 GLN A N 1
ATOM 2046 C CA . GLN A 1 253 ? -17.958 11.790 12.821 1.00 93.19 253 GLN A CA 1
ATOM 2047 C C . GLN A 1 253 ? -16.986 11.263 13.881 1.00 93.19 253 GLN A C 1
ATOM 2049 O O . GLN A 1 253 ? -15.811 11.626 13.843 1.00 93.19 253 GLN A O 1
ATOM 2054 N N . GLN A 1 254 ? -17.445 10.402 14.789 1.00 95.31 254 GLN A N 1
ATOM 2055 C CA . GLN A 1 254 ? -16.590 9.879 15.855 1.00 95.31 254 GLN A CA 1
ATOM 2056 C C . GLN A 1 254 ? -15.462 9.015 15.284 1.00 95.31 254 GLN A C 1
ATOM 2058 O O . GLN A 1 254 ? -14.332 9.090 15.754 1.00 95.31 254 GLN A O 1
ATOM 2063 N N . PHE A 1 255 ? -15.735 8.263 14.213 1.00 95.44 255 PHE A N 1
ATOM 2064 C CA . PHE A 1 255 ? -14.698 7.534 13.482 1.00 95.44 255 PHE A CA 1
ATOM 2065 C C . PHE A 1 255 ? -13.648 8.479 12.876 1.00 95.44 255 PHE A C 1
ATOM 2067 O O . PHE A 1 255 ? -12.451 8.242 13.034 1.00 95.44 255 PHE A O 1
ATOM 2074 N N . ARG A 1 256 ? -14.067 9.585 12.236 1.00 95.44 256 ARG A N 1
ATOM 2075 C CA . ARG A 1 256 ? -13.125 10.592 11.698 1.00 95.44 256 ARG A CA 1
ATOM 2076 C C . ARG A 1 256 ? -12.214 11.148 12.789 1.00 95.44 256 ARG A C 1
ATOM 2078 O O . ARG A 1 256 ? -11.008 11.268 12.582 1.00 95.44 256 ARG A O 1
ATOM 2085 N N . GLU A 1 257 ? -12.786 11.482 13.941 1.00 95.75 257 GLU A N 1
ATOM 2086 C CA . GLU A 1 257 ? -12.039 11.988 15.095 1.00 95.75 257 GLU A CA 1
ATOM 2087 C C . GLU A 1 257 ? -11.093 10.930 15.670 1.00 95.75 257 GLU A C 1
ATOM 2089 O O . GLU A 1 257 ? -9.944 11.247 15.979 1.00 95.75 257 GLU A O 1
ATOM 2094 N N . ALA A 1 258 ? -11.533 9.672 15.747 1.00 96.44 258 ALA A N 1
ATOM 2095 C CA . ALA A 1 258 ? -10.709 8.570 16.222 1.00 96.44 258 ALA A CA 1
ATOM 2096 C C . ALA A 1 258 ? -9.495 8.328 15.312 1.00 96.44 258 ALA A C 1
ATOM 2098 O O . ALA A 1 258 ? -8.364 8.231 15.787 1.00 96.44 258 ALA A O 1
ATOM 2099 N N . CYS A 1 259 ? -9.691 8.321 13.992 1.00 96.38 259 CYS A N 1
ATOM 2100 C CA . CYS A 1 259 ? -8.584 8.226 13.044 1.00 96.38 259 CYS A CA 1
ATOM 2101 C C . CYS A 1 259 ? -7.678 9.464 13.060 1.00 96.38 259 CYS A C 1
ATOM 2103 O O . CYS A 1 259 ? -6.469 9.323 12.882 1.00 96.38 259 CYS A O 1
ATOM 2105 N N . ARG A 1 260 ? -8.216 10.668 13.315 1.00 95.81 260 ARG A N 1
ATOM 2106 C CA . ARG A 1 260 ? -7.388 11.869 13.507 1.00 95.81 260 ARG A CA 1
ATOM 2107 C C . ARG A 1 260 ? -6.429 11.679 14.681 1.00 95.81 260 ARG A C 1
ATOM 2109 O O . ARG A 1 260 ? -5.246 11.923 14.500 1.00 95.81 260 ARG A O 1
ATOM 2116 N N . LYS A 1 261 ? -6.907 11.195 15.834 1.00 96.19 261 LYS A N 1
ATOM 2117 C CA . LYS A 1 261 ? -6.059 10.915 17.010 1.00 96.19 261 LYS A CA 1
ATOM 2118 C C . LYS A 1 261 ? -4.945 9.914 16.703 1.00 96.19 261 LYS A C 1
ATOM 2120 O O . LYS A 1 261 ? -3.807 10.114 17.113 1.00 96.19 261 LYS A O 1
ATOM 2125 N N . ILE A 1 262 ? -5.238 8.879 15.914 1.00 96.12 262 ILE A N 1
ATOM 2126 C CA . ILE A 1 262 ? -4.209 7.945 15.428 1.00 96.12 262 ILE A CA 1
ATOM 2127 C C . ILE A 1 262 ? -3.142 8.689 14.605 1.00 96.12 262 ILE A C 1
ATOM 2129 O O . ILE A 1 262 ? -1.950 8.508 14.837 1.00 96.12 262 ILE A O 1
ATOM 2133 N N . LEU A 1 263 ? -3.560 9.528 13.650 1.00 94.19 263 LEU A N 1
ATOM 2134 C CA . LEU A 1 263 ? -2.658 10.184 12.695 1.00 94.19 263 LEU A CA 1
ATOM 2135 C C . LEU A 1 263 ? -1.869 11.363 13.282 1.00 94.19 263 LEU A C 1
ATOM 2137 O O . LEU A 1 263 ? -0.714 11.555 12.908 1.00 94.19 263 LEU A O 1
ATOM 2141 N N . THR A 1 264 ? -2.481 12.172 14.147 1.00 92.19 264 THR A N 1
ATOM 2142 C CA . THR A 1 264 ? -1.858 13.387 14.699 1.00 92.19 264 THR A CA 1
ATOM 2143 C C . THR A 1 264 ? -1.219 13.149 16.055 1.00 92.19 264 THR A C 1
ATOM 2145 O O . THR A 1 264 ? -0.132 13.662 16.310 1.00 92.19 264 THR A O 1
ATOM 2148 N N . ASP A 1 265 ? -1.874 12.357 16.901 1.00 91.88 265 ASP A N 1
ATOM 2149 C CA . ASP A 1 265 ? -1.508 12.213 18.312 1.00 91.88 265 ASP A CA 1
ATOM 2150 C C . ASP A 1 265 ? -0.762 10.883 18.555 1.00 91.88 265 ASP A C 1
ATOM 2152 O O . ASP A 1 265 ? -0.216 10.649 19.632 1.00 91.88 265 ASP A O 1
ATOM 2156 N N . GLY A 1 266 ? -0.692 10.011 17.537 1.00 90.38 266 GLY A N 1
ATOM 2157 C CA . GLY A 1 266 ? 0.006 8.725 17.596 1.00 90.38 266 GLY A CA 1
ATOM 2158 C C . GLY A 1 266 ? -0.686 7.698 18.493 1.00 90.38 266 GLY A C 1
ATOM 2159 O O . GLY A 1 266 ? -0.045 6.746 18.953 1.00 90.38 266 GLY A O 1
ATOM 2160 N N . GLU A 1 267 ? -1.981 7.884 18.774 1.00 93.12 267 GLU A N 1
ATOM 2161 C CA . GLU A 1 267 ? -2.728 6.982 19.646 1.00 93.12 267 GLU A CA 1
ATOM 2162 C C . GLU A 1 267 ? -2.780 5.566 19.053 1.00 93.12 267 GLU A C 1
ATOM 2164 O O . GLU A 1 267 ? -3.101 5.347 17.884 1.00 93.12 267 GLU A O 1
ATOM 2169 N N . ARG A 1 268 ? -2.456 4.568 19.882 1.00 93.19 268 ARG A N 1
ATOM 2170 C CA . ARG A 1 268 ? -2.468 3.151 19.479 1.00 93.19 268 ARG A CA 1
ATOM 2171 C C . ARG A 1 268 ? -3.820 2.479 19.677 1.00 93.19 268 ARG A C 1
ATOM 2173 O O . ARG A 1 268 ? -4.051 1.418 19.103 1.00 93.19 268 ARG A O 1
ATOM 2180 N N . LYS A 1 269 ? -4.660 3.053 20.539 1.00 94.94 269 LYS A N 1
ATOM 2181 C CA . LYS A 1 269 ? -5.973 2.534 20.919 1.00 94.94 269 LYS A CA 1
ATOM 2182 C C . LYS A 1 269 ? -6.937 3.702 21.039 1.00 94.94 269 LYS A C 1
ATOM 2184 O O . LYS A 1 269 ? -6.676 4.592 21.840 1.00 94.94 269 LYS A O 1
ATOM 2189 N N . VAL A 1 270 ? -8.018 3.696 20.262 1.00 96.50 270 VAL A N 1
ATOM 2190 C CA . VAL A 1 270 ? -8.997 4.795 20.253 1.00 96.50 270 VAL A CA 1
ATOM 2191 C C . VAL A 1 270 ? -10.410 4.242 20.172 1.00 96.50 270 VAL A C 1
ATOM 2193 O O . VAL A 1 270 ? -10.682 3.375 19.350 1.00 96.50 270 VAL A O 1
ATOM 2196 N N . HIS A 1 271 ? -11.318 4.742 21.004 1.00 96.25 271 HIS A N 1
ATOM 2197 C CA . HIS A 1 271 ? -12.716 4.314 21.015 1.00 96.25 271 HIS A CA 1
ATOM 2198 C C . HIS A 1 271 ? -13.579 5.228 20.142 1.00 96.25 271 HIS A C 1
ATOM 2200 O O . HIS A 1 271 ? -13.319 6.430 20.050 1.00 96.25 271 HIS A O 1
ATOM 2206 N N . PHE A 1 272 ? -14.616 4.662 19.529 1.00 95.94 272 PHE A N 1
ATOM 2207 C CA . PHE A 1 272 ? -15.668 5.408 18.841 1.00 95.94 272 PHE A CA 1
ATOM 2208 C C . PHE A 1 272 ? -16.976 4.613 18.841 1.00 95.94 272 PHE A C 1
ATOM 2210 O O . PHE A 1 272 ? -16.960 3.384 18.867 1.00 95.94 272 PHE A O 1
ATOM 2217 N N . SER A 1 273 ? -18.106 5.304 18.748 1.00 94.00 273 SER A N 1
ATOM 2218 C CA . SER A 1 273 ? -19.427 4.687 18.648 1.00 94.00 273 SER A CA 1
ATOM 2219 C C . SER A 1 273 ? -19.987 4.826 17.230 1.00 94.00 273 SER A C 1
ATOM 2221 O O . SER A 1 273 ? -19.764 5.820 16.528 1.00 94.00 273 SER A O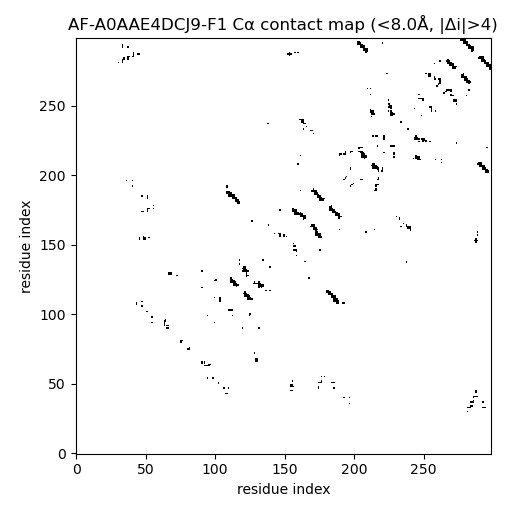 1
ATOM 2223 N N . TRP A 1 274 ? -20.739 3.820 16.785 1.00 92.81 274 TRP A N 1
ATOM 2224 C CA . TRP A 1 274 ? -21.440 3.826 15.501 1.00 92.81 274 TRP A CA 1
ATOM 2225 C C . TRP A 1 274 ? -22.704 2.974 15.565 1.00 92.81 274 TRP A C 1
ATOM 2227 O O . TRP A 1 274 ? -22.652 1.825 16.000 1.00 92.81 274 TRP A O 1
ATOM 2237 N N . ASN A 1 275 ? -23.838 3.516 15.111 1.00 90.69 275 ASN A N 1
ATOM 2238 C CA . ASN A 1 275 ? -25.121 2.802 15.061 1.00 90.69 275 ASN A CA 1
ATOM 2239 C C . ASN A 1 275 ? -25.483 2.079 16.379 1.00 90.69 275 ASN A C 1
ATOM 2241 O O . ASN A 1 275 ? -25.903 0.925 16.369 1.00 90.69 275 ASN A O 1
ATOM 2245 N N . GLY A 1 276 ? -25.275 2.746 17.520 1.00 91.00 276 GLY A N 1
ATOM 2246 C CA . GLY A 1 276 ? -25.587 2.202 18.849 1.00 91.00 276 GLY A CA 1
ATOM 2247 C C . GLY A 1 276 ? -24.659 1.080 19.332 1.00 91.00 276 GLY A C 1
ATOM 2248 O O . GLY A 1 276 ? -24.969 0.435 20.325 1.00 91.00 276 GLY A O 1
ATOM 2249 N N . SER A 1 277 ? -23.549 0.821 18.636 1.00 93.81 277 SER A N 1
ATOM 2250 C CA . SER A 1 277 ? -22.487 -0.089 19.075 1.00 93.81 277 SER A CA 1
ATOM 2251 C C . SER A 1 277 ? -21.204 0.687 19.359 1.00 93.81 277 SER A C 1
ATOM 2253 O O . SER A 1 277 ? -20.895 1.647 18.648 1.00 93.81 277 SER A O 1
ATOM 2255 N N . ASP A 1 278 ? -20.447 0.230 20.351 1.00 95.25 278 ASP A N 1
ATOM 2256 C CA . ASP A 1 278 ? -19.127 0.761 20.666 1.00 95.25 278 ASP A CA 1
ATOM 2257 C C . ASP A 1 278 ? -18.039 -0.065 19.989 1.00 95.25 278 ASP A C 1
ATOM 2259 O O . ASP A 1 278 ? -18.116 -1.290 19.870 1.00 95.25 278 ASP A O 1
ATOM 2263 N N . TYR A 1 279 ? -17.018 0.636 19.516 1.00 95.69 279 TYR A N 1
ATOM 2264 C CA . TYR A 1 279 ? -15.895 0.059 18.807 1.00 95.69 279 TYR A CA 1
ATOM 2265 C C . TYR A 1 279 ? -14.583 0.619 19.345 1.00 95.69 279 TYR A C 1
ATOM 2267 O O . TYR A 1 279 ? -14.501 1.746 19.839 1.00 95.69 279 TYR A O 1
ATOM 2275 N N . MET A 1 280 ? -13.527 -0.166 19.181 1.00 95.50 280 MET A N 1
ATOM 2276 C CA . MET A 1 280 ? -12.151 0.223 19.440 1.00 95.50 280 MET A CA 1
ATOM 2277 C C . MET A 1 280 ? -11.321 0.048 18.170 1.00 95.50 280 MET A C 1
ATOM 2279 O O . MET A 1 280 ? -11.371 -0.989 17.509 1.00 95.50 280 MET A O 1
ATOM 2283 N N . LEU A 1 281 ? -10.530 1.065 17.846 1.00 96.38 281 LEU A N 1
ATOM 2284 C CA . LEU A 1 281 ? -9.477 1.012 16.846 1.00 96.38 281 LEU A CA 1
ATOM 2285 C C . LEU A 1 281 ? -8.170 0.625 17.530 1.00 96.38 281 LEU A C 1
ATOM 2287 O O . LEU A 1 281 ? -7.717 1.338 18.425 1.00 96.38 281 LEU A O 1
ATOM 2291 N N . LEU A 1 282 ? -7.549 -0.466 17.087 1.00 96.31 282 LEU A N 1
ATOM 2292 C CA . LEU A 1 282 ? -6.149 -0.766 17.384 1.00 96.31 282 LEU A CA 1
ATOM 2293 C C . LEU A 1 282 ? -5.298 -0.367 16.187 1.00 96.31 282 LEU A C 1
ATOM 2295 O O . LEU A 1 282 ? -5.626 -0.726 15.060 1.00 96.31 282 LEU A O 1
ATOM 2299 N N . ASN A 1 283 ? -4.203 0.343 16.434 1.00 96.31 283 ASN A N 1
ATOM 2300 C CA . ASN A 1 283 ? -3.303 0.827 15.397 1.00 96.31 283 ASN A CA 1
ATOM 2301 C C . ASN A 1 283 ? -1.903 0.205 15.506 1.00 96.31 283 ASN A C 1
ATOM 2303 O O . ASN A 1 283 ? -1.328 0.113 16.597 1.00 96.31 283 ASN A O 1
ATOM 2307 N N . ALA A 1 284 ? -1.334 -0.153 14.356 1.00 96.62 284 ALA A N 1
ATOM 2308 C CA . ALA A 1 284 ? 0.063 -0.525 14.196 1.00 96.62 284 ALA A CA 1
ATOM 2309 C C . ALA A 1 284 ? 0.650 0.119 12.931 1.00 96.62 284 ALA A C 1
ATOM 2311 O O . ALA A 1 284 ? 0.033 0.127 11.869 1.00 96.62 284 ALA A O 1
ATOM 2312 N N . GLU A 1 285 ? 1.871 0.638 13.031 1.00 95.19 285 GLU A N 1
ATOM 2313 C CA . GLU A 1 285 ? 2.526 1.331 11.922 1.00 95.19 285 GLU A CA 1
ATOM 2314 C C . GLU A 1 285 ? 3.265 0.355 10.988 1.00 95.19 285 GLU A C 1
ATOM 2316 O O . GLU A 1 285 ? 4.038 -0.497 11.431 1.00 95.19 285 GLU A O 1
ATOM 2321 N N . ILE A 1 286 ? 3.078 0.531 9.679 1.00 95.25 286 ILE A N 1
ATOM 2322 C CA . ILE A 1 286 ? 3.911 -0.037 8.613 1.00 95.25 286 ILE A CA 1
ATOM 2323 C C . ILE A 1 286 ? 4.996 1.000 8.301 1.00 95.25 286 ILE A C 1
ATOM 2325 O O . ILE A 1 286 ? 4.809 1.903 7.480 1.00 95.25 286 ILE A O 1
ATOM 2329 N N . THR A 1 287 ? 6.121 0.893 9.003 1.00 91.31 287 THR A N 1
ATOM 2330 C CA . THR A 1 287 ? 7.132 1.959 9.106 1.00 91.31 287 THR A CA 1
ATOM 2331 C C . THR A 1 287 ? 7.792 2.334 7.778 1.00 91.31 287 THR A C 1
ATOM 2333 O O . THR A 1 287 ? 8.050 3.512 7.545 1.00 91.31 287 THR A O 1
ATOM 2336 N N . GLU A 1 288 ? 8.004 1.376 6.873 1.00 89.38 288 GLU A N 1
ATOM 2337 C CA . GLU A 1 288 ? 8.610 1.592 5.552 1.00 89.38 288 GLU A CA 1
ATOM 2338 C C . GLU A 1 288 ? 7.788 2.56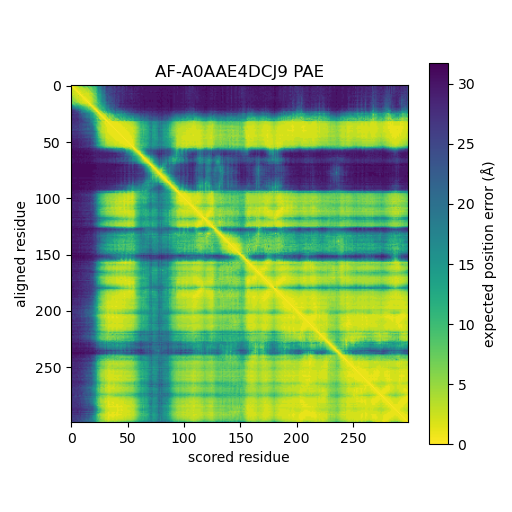8 4.692 1.00 89.38 288 GLU A C 1
ATOM 2340 O O . GLU A 1 288 ? 8.356 3.335 3.923 1.00 89.38 288 GLU A O 1
ATOM 2345 N N . LEU A 1 289 ? 6.459 2.598 4.841 1.00 90.31 289 LEU A N 1
ATOM 2346 C CA . LEU A 1 289 ? 5.581 3.516 4.097 1.00 90.31 289 LEU A CA 1
ATOM 2347 C C . LEU A 1 289 ? 4.951 4.603 4.982 1.00 90.31 289 LEU A C 1
ATOM 2349 O O . LEU A 1 289 ? 4.241 5.472 4.474 1.00 90.31 289 LEU A O 1
ATOM 2353 N N . LYS A 1 290 ? 5.197 4.559 6.300 1.00 90.94 290 LYS A N 1
ATOM 2354 C CA . LYS A 1 290 ? 4.509 5.358 7.335 1.00 90.94 290 LYS A CA 1
ATOM 2355 C C . LYS A 1 290 ? 2.988 5.185 7.318 1.00 90.94 290 LYS A C 1
ATOM 2357 O O . LYS A 1 290 ? 2.230 6.084 7.681 1.00 90.94 290 LYS A O 1
ATOM 2362 N N . TRP A 1 291 ? 2.524 4.038 6.844 1.00 95.12 291 TRP A N 1
ATOM 2363 C CA . TRP A 1 291 ? 1.103 3.719 6.801 1.00 95.12 291 TRP A CA 1
ATOM 2364 C C . TRP A 1 291 ? 0.631 3.173 8.140 1.00 95.12 291 TRP A C 1
ATOM 2366 O O . TRP A 1 291 ? 1.414 2.637 8.917 1.00 95.12 291 TRP A O 1
ATOM 2376 N N . GLN A 1 292 ? -0.664 3.289 8.387 1.00 96.81 292 GLN A N 1
ATOM 2377 C CA . GLN A 1 292 ? -1.326 2.788 9.580 1.00 96.81 292 GLN A CA 1
ATOM 2378 C C . GLN A 1 292 ? -2.159 1.564 9.198 1.00 96.81 292 GLN A C 1
ATOM 2380 O O . GLN A 1 292 ? -3.068 1.670 8.371 1.00 96.81 292 GLN A O 1
ATOM 2385 N N . LEU A 1 293 ? -1.839 0.405 9.777 1.00 97.56 293 LEU A N 1
ATOM 2386 C CA . LEU A 1 293 ? -2.705 -0.769 9.789 1.00 97.56 293 LEU A CA 1
ATOM 2387 C C . LEU A 1 293 ? -3.623 -0.653 11.002 1.00 97.56 293 LEU A C 1
ATOM 2389 O O . LEU A 1 293 ? -3.150 -0.590 12.137 1.00 97.56 293 LEU A O 1
ATOM 2393 N N . VAL A 1 294 ? -4.929 -0.657 10.759 1.00 97.06 294 VAL A N 1
ATOM 2394 C CA . VAL A 1 294 ? -5.936 -0.478 11.799 1.00 97.06 294 VAL A CA 1
ATOM 2395 C C . VAL A 1 294 ? -6.859 -1.686 11.845 1.00 97.06 294 VAL A C 1
ATOM 2397 O O . VAL A 1 294 ? -7.399 -2.105 10.820 1.00 97.06 294 VAL A O 1
ATOM 2400 N N . GLN A 1 295 ? -7.054 -2.226 13.046 1.00 96.06 295 GLN A N 1
ATOM 2401 C CA . GLN A 1 295 ? -8.074 -3.223 13.354 1.00 96.06 295 GLN A CA 1
ATOM 2402 C C . GLN A 1 295 ? -9.251 -2.541 14.045 1.00 96.06 295 GLN A C 1
ATOM 2404 O O . GLN A 1 295 ? -9.051 -1.734 14.951 1.00 96.06 295 GLN A O 1
ATOM 2409 N N . VAL A 1 296 ? -10.470 -2.896 13.648 1.00 95.06 296 VAL A N 1
ATOM 2410 C CA . VAL A 1 296 ? -11.702 -2.473 14.314 1.00 95.06 296 VAL A CA 1
ATOM 2411 C C . VAL A 1 296 ? -12.242 -3.643 15.130 1.00 95.06 296 VAL A C 1
ATOM 2413 O O . VAL A 1 296 ? -12.516 -4.714 14.586 1.00 95.06 296 VAL A O 1
ATOM 2416 N N . ILE A 1 297 ? -12.397 -3.432 16.432 1.00 92.56 297 ILE A N 1
ATOM 2417 C CA . ILE A 1 297 ? -12.965 -4.395 17.376 1.00 92.56 297 ILE A CA 1
ATOM 2418 C C . ILE A 1 297 ? -14.296 -3.843 17.856 1.00 92.56 297 ILE A C 1
ATOM 2420 O O . ILE A 1 297 ? -14.379 -2.677 18.231 1.00 92.56 297 ILE A O 1
ATOM 2424 N N . LYS A 1 298 ? -15.336 -4.672 17.824 1.00 91.31 298 LYS A N 1
ATOM 2425 C CA . LYS A 1 298 ? -16.616 -4.356 18.457 1.00 91.31 298 LYS A CA 1
ATOM 2426 C C . LYS A 1 298 ? -16.528 -4.725 19.940 1.00 91.31 298 LYS A C 1
ATOM 2428 O O . LYS A 1 298 ? -16.057 -5.820 20.238 1.00 91.31 298 LYS A O 1
ATOM 2433 N N . LEU A 1 299 ? -16.936 -3.809 20.816 1.00 89.88 299 LEU A N 1
ATOM 2434 C CA . LEU A 1 299 ? -16.921 -3.9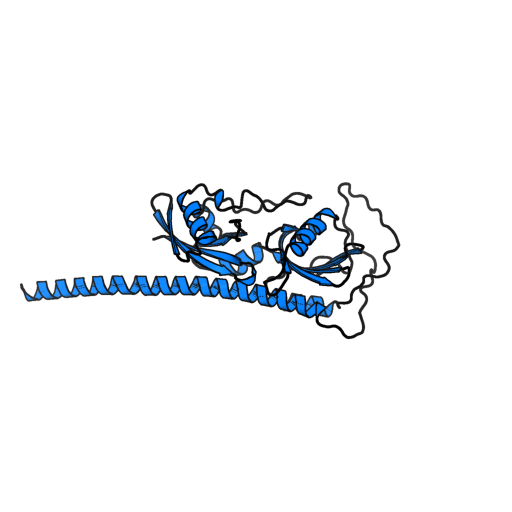72 22.273 1.00 89.88 299 LEU A CA 1
ATOM 2435 C C . LEU A 1 299 ? -18.243 -4.540 22.802 1.00 89.88 299 LEU A C 1
ATOM 2437 O O . LEU A 1 299 ? -19.285 -4.350 22.128 1.00 89.88 299 LEU A O 1
#

Foldseek 3Di:
DVVVVVVVVVVVVVVVVVVVVVVVVVVVVVLVQLQVLLVVLLVLVLLLQVLQVVQQPCPDDDDAPFLACDDDDDDADPVRDDDDDDDDGGDPPPGHPVSLVVSVVPHQFFPWKWKQALVAAIDIPPQDDSGHDHDPNVLVVVVVVQQVVDPDDFSFSKPLFFWADVSVLATWIWTWDDDVRIIMITTGGLVSSCVVRVQPDPAWKWKAALQQFTSATDPVNCVVLQADHDDDRDDPDTDGRDPSRGSCVHPFPQSSVQVCCCNPVVDQWGWDDDPNWIWIWGWDASRNSRMIMIGIDTD

Sequence (299 aa):
MFLRIKLMLSAIVLFLLSGCVESTSTFESETSAIKQMAYEINYQFVQESKRLKSLTDKENRSSVRKYFVDDVFSYFNLAGELKYPGNWSEIPLKIGEEELKSIYNKSKLTSSIMVVSPQKGVLVYPKLNSAFQKIEKSHLSNIMKQVDEIKEKPSGKWVTVPHWFPIESNWLISCVVSMDDDYIQLNIPVQSIKKNYLDKASGYYFIMDPKGRLIASRENTESIIAVESEFEKPGNEIVEFPKSKNIYRSKNQQFREACRKILTDGERKVHFSWNGSDYMLLNAEITELKWQLVQVIKL

Solvent-accessible surface area (backbone atoms only — not comparable to full-atom values): 17379 Å² total; per-residue (Å²): 115,71,69,61,55,52,53,52,53,53,50,51,52,51,53,58,54,56,64,58,54,56,54,56,55,51,52,52,49,51,58,46,49,51,44,49,52,22,48,54,55,27,49,48,52,51,48,54,26,46,52,56,47,56,67,67,73,62,85,69,88,78,84,70,70,72,72,66,79,67,85,86,87,87,86,72,48,102,82,67,64,88,86,83,81,96,79,85,87,78,78,89,62,93,64,45,67,69,55,57,50,52,49,53,74,70,44,92,55,60,67,33,42,31,48,38,27,88,90,68,27,35,30,33,42,80,86,47,64,78,47,62,41,86,66,64,67,70,66,52,48,59,53,49,54,51,53,73,68,57,86,79,82,44,83,41,52,60,41,78,62,53,37,63,39,79,92,74,72,40,49,28,33,35,36,42,45,82,48,97,84,32,33,40,36,41,32,27,40,49,64,49,53,35,61,70,49,42,65,70,47,90,78,30,31,36,32,29,42,82,85,37,36,53,71,41,63,26,79,79,29,39,80,75,56,42,36,64,76,82,79,76,79,66,70,100,58,86,50,74,63,62,78,62,28,18,47,82,62,22,78,44,64,47,51,36,53,34,52,45,38,34,69,76,70,64,46,48,67,38,68,35,63,55,95,93,40,48,32,37,38,42,51,26,66,21,66,63,72,54,23,38,39,34,38,54,42,80,108

Nearest PDB structures (foldseek):
  3lie-assembly2_B  TM=5.384E-01  e=2.530E-05  Vibrio parahaemolyticus
  6ior-assembly2_C  TM=4.957E-01  e=3.935E-04  Vibrio cholerae
  7v7l-assembly1_B  TM=2.910E-01  e=3.306E-03  Mus musculus
  4dj2-assembly1_C  TM=3.897E-01  e=2.938E-02  Mus musculus
  6e3t-assembly1_B  TM=2.989E-01  e=5.474E-03  Mus musculus

Mean predicted aligned error: 12.56 Å

Secondary structure (DSSP, 8-state):
-HHHHHHHHHHHHHHHHHHHHHHHHHHHHHHHHHHHHHHHHHHHHHHHHHHHHTTTS-------------S------TTS-----S-------SS-HHHHHHHHHH-SS-SEEEEEETTTEEEEETTEEEEEE---HHHHHHHHHHHHT--S-SSSEEEEEEEEETTTTEEEEEEEEEETTEEEEEEEEHHHHIIIIITTSSSEEEEE-TT-BEEEE-GGGHHHH----------SS-PPPPTTSBGGG-S-HHHHHHHHIIIII--SEEEEEETTEEEEEEEEEETTTTEEEEEEEE-

pLDDT: mean 73.04, std 19.99, range [27.91, 97.56]

Radius of gyration: 24.92 Å; Cα contacts (8 Å, |Δi|>4): 449; chains: 1; bounding box: 59×39×94 Å